Protein AF-A0A1E4IA68-F1 (afdb_monomer_lite)

pLDDT: mean 71.5, std 11.53, range [39.12, 93.56]

Foldseek 3Di:
DVVVQVVAAEEAEEQDPCVQDDALVSLVVVLVSLVVGNYFYHHPPDRQQGSNDPRNSVVVSVVRVVVVVVVVVVVVVVVVVVVVCVVVVFDDDAAAQQADHRRHGDVVRVVLLVVLQVCVVVPDDLVRSQCCVAPPVPDFDPCLVVPDPRGDDSVSSLVSNVPDDVVVCLLLVVLLVVQLPDDDDDDDDPLPVLLVVLVVQLVVLVVQLVVLVVCVVVVVDDPVRSVVSNVVSVVSNVVSVVSVLVSCLVVLSPPQPRNDSVSSVCCVPPPDDPVSVVSSSVSWFDDWFQADDPVPDSDDDSVRIDTDTDD

Secondary structure (DSSP, 8-state):
-HHHHTTS-EEEEES-GGGS-SSHHHHHHHHHHHHHS-EEEEESS-TT--TTSHHHHHHHHHHHHHHHHHHHHHHHHHHHHHHHHHHTT---SSPPTTB-GGG-B-HHHHHHHHHHHHHHHTT--HHHHHHHHHHTS-PPPTTGGGTS-S---HHHHHHHHSSSHHHHHHHHHHHHHHHHTPPPPPPPS--HHHHHHHHHHHHHHHHHHHHHHHHHHTT-S-HHHHHHHHHHHHHHHHHHHHHHHHHHHHHTTTT--TT-HHHHHHIIIII--HHHHHHHHHHHEEEEEEPPPTT--SS--GGGEEEEE--

Radius of gyration: 29.25 Å; chains: 1; bounding box: 59×57×78 Å

Structure (mmCIF, N/CA/C/O backbone):
data_AF-A0A1E4IA68-F1
#
_entry.id   AF-A0A1E4IA68-F1
#
loop_
_atom_site.group_PDB
_atom_site.id
_atom_site.type_symbol
_atom_site.label_atom_id
_atom_site.label_alt_id
_atom_site.label_comp_id
_atom_site.label_asym_id
_atom_site.label_entity_id
_atom_site.label_seq_id
_atom_site.pdbx_PDB_ins_code
_atom_site.Cartn_x
_atom_site.Cartn_y
_atom_site.Cartn_z
_atom_site.occupancy
_atom_site.B_iso_or_equiv
_atom_site.auth_seq_id
_atom_site.auth_comp_id
_atom_site.auth_asym_id
_atom_site.auth_atom_id
_atom_site.pdbx_PDB_model_num
ATOM 1 N N . MET A 1 1 ? 8.422 7.570 -33.289 1.00 63.38 1 MET A N 1
ATOM 2 C CA . MET A 1 1 ? 9.547 6.751 -33.794 1.00 63.38 1 MET A CA 1
ATOM 3 C C . MET A 1 1 ? 9.046 5.583 -34.638 1.00 63.38 1 MET A C 1
ATOM 5 O O . MET A 1 1 ? 9.240 5.633 -35.842 1.00 63.38 1 MET A O 1
ATOM 9 N N . LEU A 1 2 ? 8.314 4.618 -34.063 1.00 63.59 2 LEU A N 1
ATOM 10 C CA . LEU A 1 2 ? 7.796 3.433 -34.777 1.00 63.59 2 LEU A CA 1
ATOM 11 C C . LEU A 1 2 ? 6.967 3.749 -36.040 1.00 63.59 2 LEU A C 1
ATOM 13 O O . LEU A 1 2 ? 7.101 3.063 -37.044 1.00 63.59 2 LEU A O 1
ATOM 17 N N . ALA A 1 3 ? 6.167 4.821 -36.035 1.00 66.19 3 ALA A N 1
ATOM 18 C CA . ALA A 1 3 ? 5.393 5.236 -37.212 1.00 66.19 3 ALA A CA 1
ATOM 19 C C . ALA A 1 3 ? 6.260 5.750 -38.384 1.00 66.19 3 ALA A C 1
ATOM 21 O O . ALA A 1 3 ? 5.916 5.510 -39.531 1.00 66.19 3 ALA A O 1
ATOM 22 N N . ARG A 1 4 ? 7.400 6.407 -38.106 1.00 65.38 4 ARG A N 1
ATOM 23 C CA . ARG A 1 4 ? 8.339 6.894 -39.143 1.00 65.38 4 ARG A CA 1
ATOM 24 C C . ARG A 1 4 ? 9.173 5.768 -39.748 1.00 65.38 4 ARG A C 1
ATOM 26 O O . ARG A 1 4 ? 9.543 5.827 -40.913 1.00 65.38 4 ARG A O 1
ATOM 33 N N . ILE A 1 5 ? 9.448 4.748 -38.943 1.00 68.25 5 ILE A N 1
ATOM 34 C CA . ILE A 1 5 ? 10.210 3.571 -39.348 1.00 68.25 5 ILE A CA 1
ATOM 35 C C . ILE A 1 5 ? 9.486 2.782 -40.454 1.00 68.25 5 ILE A C 1
ATOM 37 O O . ILE A 1 5 ? 10.120 2.292 -41.380 1.00 68.25 5 ILE A O 1
ATOM 41 N N . LYS A 1 6 ? 8.152 2.720 -40.401 1.00 64.44 6 LYS A N 1
ATOM 42 C CA . LYS A 1 6 ? 7.332 2.008 -41.393 1.00 64.44 6 LYS A CA 1
ATOM 43 C C . LYS A 1 6 ? 7.219 2.723 -42.745 1.00 64.44 6 LYS A C 1
ATOM 45 O O . LYS A 1 6 ? 6.706 2.144 -43.692 1.00 64.44 6 LYS A O 1
ATOM 50 N N . THR A 1 7 ? 7.658 3.980 -42.839 1.00 70.62 7 THR A N 1
ATOM 51 C CA . THR A 1 7 ? 7.445 4.835 -44.021 1.00 70.62 7 THR A CA 1
ATOM 52 C C . THR A 1 7 ? 8.701 5.063 -44.868 1.00 70.62 7 THR A C 1
ATOM 54 O O . THR A 1 7 ? 8.610 5.722 -45.898 1.00 70.62 7 THR A O 1
ATOM 57 N N . GLY A 1 8 ? 9.872 4.554 -44.462 1.00 65.75 8 GLY A N 1
ATOM 58 C CA . GLY A 1 8 ? 11.112 4.700 -45.232 1.00 65.75 8 GLY A CA 1
ATOM 59 C C . GLY A 1 8 ? 12.396 4.372 -44.451 1.00 65.75 8 GLY A C 1
ATOM 60 O O . GLY A 1 8 ? 12.337 4.127 -43.240 1.00 65.75 8 GLY A O 1
ATOM 61 N N . PRO A 1 9 ? 13.565 4.383 -45.126 1.00 65.81 9 PRO A N 1
ATOM 62 C CA . PRO A 1 9 ? 14.841 4.039 -44.510 1.00 65.81 9 PRO A CA 1
ATOM 63 C C . PRO A 1 9 ? 15.136 4.939 -43.311 1.00 65.81 9 PRO A C 1
ATOM 65 O O . PRO A 1 9 ? 15.056 6.165 -43.398 1.00 65.81 9 PRO A O 1
ATOM 68 N N . SER A 1 10 ? 15.460 4.321 -42.177 1.00 76.88 10 SER A N 1
ATOM 69 C CA . SER A 1 10 ? 15.558 5.010 -40.889 1.00 76.88 10 SER A CA 1
ATOM 70 C C . SER A 1 10 ? 16.832 4.608 -40.153 1.00 76.88 10 SER A C 1
ATOM 72 O O . SER A 1 10 ? 17.114 3.424 -39.991 1.00 76.88 10 SER A O 1
ATOM 74 N N . ARG A 1 11 ? 17.597 5.587 -39.658 1.00 80.56 11 ARG A N 1
ATOM 75 C CA . ARG A 1 11 ? 18.738 5.344 -38.765 1.00 80.56 11 ARG A CA 1
ATOM 76 C C . ARG A 1 11 ? 18.376 5.753 -37.340 1.00 80.56 11 ARG A C 1
ATOM 78 O O . ARG A 1 11 ? 17.857 6.845 -37.120 1.00 80.56 11 ARG A O 1
ATOM 85 N N . VAL A 1 12 ? 18.643 4.870 -36.386 1.00 80.19 12 VAL A N 1
ATOM 86 C CA . VAL A 1 12 ? 18.328 5.036 -34.966 1.00 80.19 12 VAL A CA 1
ATOM 87 C C . VAL A 1 12 ? 19.634 5.006 -34.191 1.00 80.19 12 VAL A C 1
ATOM 89 O O . VAL A 1 12 ? 20.309 3.984 -34.173 1.00 80.19 12 VAL A O 1
ATOM 92 N N . VAL A 1 13 ? 19.979 6.116 -33.543 1.00 80.06 13 VAL A N 1
ATOM 93 C CA . VAL A 1 13 ? 21.179 6.206 -32.704 1.00 80.06 13 VAL A CA 1
ATOM 94 C C . VAL A 1 13 ? 20.760 6.183 -31.241 1.00 80.06 13 VAL A C 1
ATOM 96 O O . VAL A 1 13 ? 19.924 6.987 -30.826 1.00 80.06 13 VAL A O 1
ATOM 99 N N . VAL A 1 14 ? 21.328 5.267 -30.459 1.00 75.62 14 VAL A N 1
ATOM 100 C CA . VAL A 1 14 ? 21.057 5.144 -29.020 1.00 75.62 14 VAL A CA 1
ATOM 101 C C . VAL A 1 14 ? 22.340 5.061 -28.218 1.00 75.62 14 VAL A C 1
ATOM 103 O O . VAL A 1 14 ? 23.352 4.566 -28.692 1.00 75.62 14 VAL A O 1
ATOM 106 N N . TRP A 1 15 ? 22.305 5.522 -26.970 1.00 69.81 15 TRP A N 1
ATOM 107 C CA . TRP A 1 15 ? 23.461 5.387 -26.086 1.00 69.81 15 TRP A CA 1
ATOM 108 C C . TRP A 1 15 ? 23.781 3.914 -25.790 1.00 69.81 15 TRP A C 1
ATOM 110 O O . TRP A 1 15 ? 24.937 3.516 -25.849 1.00 69.81 15 TRP A O 1
ATOM 120 N N . HIS A 1 16 ? 22.751 3.107 -25.528 1.00 68.81 16 HIS A N 1
ATOM 121 C CA . HIS A 1 16 ? 22.844 1.666 -25.307 1.00 68.81 16 HIS A CA 1
ATOM 122 C C . HIS A 1 16 ? 21.536 0.996 -25.771 1.00 68.81 16 HIS A C 1
ATOM 124 O O . HIS A 1 16 ? 20.474 1.628 -25.753 1.00 68.81 16 HIS A O 1
ATOM 130 N N . VAL A 1 17 ? 21.606 -0.257 -26.233 1.00 67.00 17 VAL A N 1
ATOM 131 C CA . VAL A 1 17 ? 20.481 -0.949 -26.902 1.00 67.00 17 VAL A CA 1
ATOM 132 C C . VAL A 1 17 ? 19.333 -1.269 -25.929 1.00 67.00 17 VAL A C 1
ATOM 134 O O . VAL A 1 17 ? 18.169 -1.260 -26.320 1.00 67.00 17 VAL A O 1
ATOM 137 N N . ASP A 1 18 ? 19.638 -1.427 -24.639 1.00 65.00 18 ASP A N 1
ATOM 138 C CA . ASP A 1 18 ? 18.666 -1.610 -23.543 1.00 65.00 18 ASP A CA 1
ATOM 139 C C . ASP A 1 18 ? 17.704 -0.423 -23.327 1.00 65.00 18 ASP A C 1
ATOM 141 O O . ASP A 1 18 ? 16.755 -0.522 -22.555 1.00 65.00 18 ASP A O 1
ATOM 145 N N . ARG A 1 19 ? 17.921 0.715 -24.000 1.00 71.31 19 ARG A N 1
ATOM 146 C CA . ARG A 1 19 ? 17.002 1.866 -23.984 1.00 71.31 19 ARG A CA 1
ATOM 147 C C . ARG A 1 19 ? 15.867 1.753 -24.995 1.00 71.31 19 ARG A C 1
ATOM 149 O O . ARG A 1 19 ? 14.937 2.554 -24.928 1.00 71.31 19 ARG A O 1
ATOM 156 N N . LEU A 1 20 ? 15.941 0.797 -25.921 1.00 73.69 20 LEU A N 1
ATOM 157 C CA . LEU A 1 20 ? 14.927 0.590 -26.958 1.00 73.69 20 LEU A CA 1
ATOM 158 C C . LEU A 1 20 ? 13.782 -0.325 -26.514 1.00 73.69 20 LEU A C 1
ATOM 160 O O . LEU A 1 20 ? 12.727 -0.310 -27.142 1.00 73.69 20 LEU A O 1
ATOM 164 N N . TYR A 1 21 ? 13.968 -1.081 -25.433 1.00 75.31 21 TYR A N 1
ATOM 165 C CA . TYR A 1 21 ? 12.986 -2.024 -24.908 1.00 75.31 21 TYR A CA 1
ATOM 166 C C . TYR A 1 21 ? 13.035 -2.054 -23.379 1.00 75.31 21 TYR A C 1
ATOM 168 O O . TYR A 1 21 ? 14.073 -1.853 -22.756 1.00 75.31 21 TYR A O 1
ATOM 176 N N . ARG A 1 22 ? 11.898 -2.333 -22.747 1.00 70.88 22 ARG A N 1
ATOM 177 C CA . ARG A 1 22 ? 11.773 -2.524 -21.295 1.00 70.88 22 ARG A CA 1
ATOM 178 C C . ARG A 1 22 ? 11.403 -3.959 -20.932 1.00 70.88 22 ARG A C 1
ATOM 180 O O . ARG A 1 22 ? 11.588 -4.371 -19.787 1.00 70.88 22 ARG A O 1
ATOM 187 N N . ARG A 1 23 ? 10.852 -4.713 -21.885 1.00 76.56 23 ARG A N 1
ATOM 188 C CA . ARG A 1 23 ? 10.415 -6.104 -21.713 1.00 76.56 23 ARG A CA 1
ATOM 189 C C . ARG A 1 23 ? 11.053 -7.004 -22.773 1.00 76.56 23 ARG A C 1
ATOM 191 O O . ARG A 1 23 ? 11.213 -6.549 -23.899 1.00 76.56 23 ARG A O 1
ATOM 198 N N . PRO A 1 24 ? 11.304 -8.293 -22.473 1.00 79.50 24 PRO A N 1
ATOM 199 C CA . PRO A 1 24 ? 11.821 -9.244 -23.461 1.00 79.50 24 PRO A CA 1
ATOM 200 C C . PRO A 1 24 ? 11.010 -9.317 -24.757 1.00 79.50 24 PRO A C 1
ATOM 202 O O . PRO A 1 24 ? 11.581 -9.362 -25.835 1.00 79.50 24 PRO A O 1
ATOM 205 N N . ARG A 1 25 ? 9.679 -9.231 -24.665 1.00 85.69 25 ARG A N 1
ATOM 206 C CA . ARG A 1 25 ? 8.799 -9.210 -25.842 1.00 85.69 25 ARG A CA 1
ATOM 207 C C . ARG A 1 25 ? 9.043 -8.007 -26.760 1.00 85.69 25 ARG A C 1
ATOM 209 O O . ARG A 1 25 ? 9.005 -8.156 -27.969 1.00 85.69 25 ARG A O 1
ATOM 216 N N . GLU A 1 26 ? 9.326 -6.840 -26.185 1.00 84.38 26 GLU A N 1
ATOM 217 C CA . GLU A 1 26 ? 9.585 -5.618 -26.958 1.00 84.38 26 GLU A CA 1
ATOM 218 C C . GLU A 1 26 ? 10.915 -5.703 -27.728 1.00 84.38 26 GLU A C 1
ATOM 220 O O . GLU A 1 26 ? 11.062 -5.037 -28.749 1.00 84.38 26 GLU A O 1
ATOM 225 N N . LEU A 1 27 ? 11.875 -6.521 -27.267 1.00 84.88 27 LEU A N 1
ATOM 226 C CA . LEU A 1 27 ? 13.087 -6.821 -28.035 1.00 84.88 27 LEU A CA 1
ATOM 227 C C . LEU A 1 27 ? 12.755 -7.658 -29.277 1.00 84.88 27 LEU A C 1
ATOM 229 O O . LEU A 1 27 ? 13.267 -7.348 -30.345 1.00 84.88 27 LEU A O 1
ATOM 233 N N . GLU A 1 28 ? 11.910 -8.685 -29.163 1.00 87.56 28 GLU A N 1
ATOM 234 C CA . GLU A 1 28 ? 11.522 -9.494 -30.331 1.00 87.56 28 GLU A CA 1
ATOM 235 C C . GLU A 1 28 ? 10.751 -8.651 -31.353 1.00 87.56 28 GLU A C 1
ATOM 237 O O . GLU A 1 28 ? 11.110 -8.647 -32.526 1.00 87.56 28 GLU A O 1
ATOM 242 N N . ASP A 1 29 ? 9.809 -7.816 -30.896 1.00 87.69 29 ASP A N 1
ATOM 243 C CA . ASP A 1 29 ? 9.093 -6.876 -31.770 1.00 87.69 29 ASP A CA 1
ATOM 244 C C . ASP A 1 29 ? 10.065 -5.919 -32.504 1.00 87.69 29 ASP A C 1
ATOM 246 O O . ASP A 1 29 ? 9.821 -5.510 -33.641 1.00 87.69 29 ASP A O 1
ATOM 250 N N . LEU A 1 30 ? 11.177 -5.539 -31.860 1.00 84.00 30 LEU A N 1
ATOM 251 C CA . LEU A 1 30 ? 12.222 -4.699 -32.451 1.00 84.00 30 LEU A CA 1
ATOM 252 C C . LEU A 1 30 ? 13.089 -5.469 -33.456 1.00 84.00 30 LEU A C 1
ATOM 254 O O . LEU A 1 30 ? 13.472 -4.896 -34.475 1.00 84.00 30 LEU A O 1
ATOM 258 N N . ILE A 1 31 ? 13.401 -6.738 -33.185 1.00 85.88 31 ILE A N 1
ATOM 259 C CA . ILE A 1 31 ? 14.144 -7.607 -34.106 1.00 85.88 31 ILE A CA 1
ATOM 260 C C . ILE A 1 31 ? 13.325 -7.828 -35.381 1.00 85.88 31 ILE A C 1
ATOM 262 O O . ILE A 1 31 ? 13.845 -7.588 -36.470 1.00 85.88 31 ILE A O 1
ATOM 266 N N . ASP A 1 32 ? 12.039 -8.157 -35.251 1.00 87.44 32 ASP A N 1
ATOM 267 C CA . ASP A 1 32 ? 11.121 -8.322 -36.385 1.00 87.44 32 ASP A CA 1
ATOM 268 C C . ASP A 1 32 ? 11.044 -7.046 -37.233 1.00 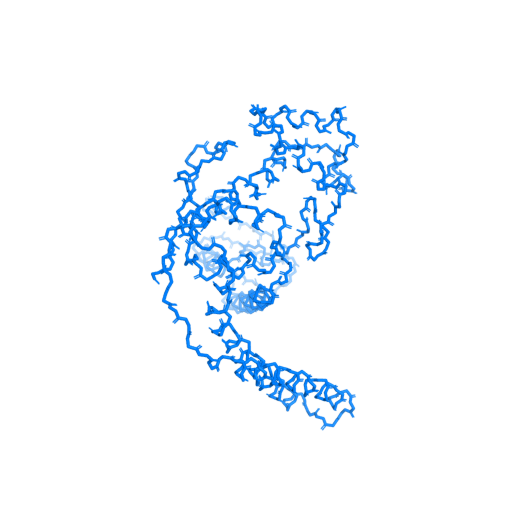87.44 32 ASP A C 1
ATOM 270 O O . ASP A 1 32 ? 10.997 -7.084 -38.465 1.00 87.44 32 ASP A O 1
ATOM 274 N N . LEU A 1 33 ? 11.062 -5.881 -36.581 1.00 84.31 33 LEU A N 1
ATOM 275 C CA . LEU A 1 33 ? 11.048 -4.585 -37.251 1.00 84.31 33 LEU A CA 1
ATOM 276 C C . LEU A 1 33 ? 12.329 -4.350 -38.066 1.00 84.31 33 LEU A C 1
ATOM 278 O O . LEU A 1 33 ? 12.242 -3.870 -39.194 1.00 84.31 33 LEU A O 1
ATOM 282 N N . VAL A 1 34 ? 13.495 -4.694 -37.509 1.00 84.25 34 VAL A N 1
ATOM 283 C CA . VAL A 1 34 ? 14.803 -4.594 -38.183 1.00 84.25 34 VAL A CA 1
ATOM 284 C C . VAL A 1 34 ? 14.922 -5.594 -39.338 1.00 84.25 34 VAL A C 1
ATOM 286 O O . VAL A 1 34 ? 15.560 -5.287 -40.339 1.00 84.25 34 VAL A O 1
ATOM 289 N N . GLU A 1 35 ? 14.299 -6.770 -39.240 1.00 83.12 35 GLU A N 1
ATOM 290 C CA . GLU A 1 35 ? 14.271 -7.761 -40.326 1.00 83.12 35 GLU A CA 1
ATOM 291 C C . GLU A 1 35 ? 13.332 -7.362 -41.471 1.00 83.12 35 GLU A C 1
ATOM 293 O O . GLU A 1 35 ? 13.651 -7.565 -42.641 1.00 83.12 35 GLU A O 1
ATOM 298 N N . SER A 1 36 ? 12.177 -6.780 -41.144 1.00 84.12 36 SER A N 1
ATOM 299 C CA . SER A 1 36 ? 11.127 -6.467 -42.122 1.00 84.12 36 SER A CA 1
ATOM 300 C C . SER A 1 36 ? 11.280 -5.106 -42.806 1.00 84.12 36 SER A C 1
ATOM 302 O O . SER A 1 36 ? 10.610 -4.852 -43.807 1.00 84.12 36 SER A O 1
ATOM 304 N N . HIS A 1 37 ? 12.127 -4.214 -42.284 1.00 81.56 37 HIS A N 1
ATOM 305 C CA . HIS A 1 37 ? 12.274 -2.847 -42.786 1.00 81.56 37 HIS A CA 1
ATOM 306 C C . HIS A 1 37 ? 13.750 -2.417 -42.846 1.00 81.56 37 HIS A C 1
ATOM 308 O O . HIS A 1 37 ? 14.547 -2.833 -42.009 1.00 81.56 37 HIS A O 1
ATOM 314 N N . PRO A 1 38 ? 14.130 -1.516 -43.775 1.00 73.44 38 PRO A N 1
ATOM 315 C CA . PRO A 1 38 ? 15.498 -1.010 -43.908 1.00 73.44 38 PRO A CA 1
ATOM 316 C C . PRO A 1 38 ? 15.842 -0.004 -42.792 1.00 73.44 38 PRO A C 1
ATOM 318 O O . PRO A 1 38 ? 15.922 1.210 -43.007 1.00 73.44 38 PRO A O 1
ATOM 321 N N . ILE A 1 39 ? 16.021 -0.511 -41.574 1.00 81.12 39 ILE A N 1
ATOM 322 C CA . ILE A 1 39 ? 16.367 0.261 -40.379 1.00 81.12 39 ILE A CA 1
ATOM 323 C C . ILE A 1 39 ? 17.785 -0.089 -39.969 1.00 81.12 39 ILE A C 1
ATOM 325 O O . ILE A 1 39 ? 18.155 -1.255 -39.973 1.00 81.12 39 ILE A O 1
ATOM 329 N N . ARG A 1 40 ? 18.556 0.911 -39.541 1.00 78.81 40 ARG A N 1
ATOM 330 C CA . ARG A 1 40 ? 19.869 0.691 -38.934 1.00 78.81 40 ARG A CA 1
ATOM 331 C C . ARG A 1 40 ? 19.908 1.243 -37.520 1.00 78.81 40 ARG A C 1
ATOM 333 O O . ARG A 1 40 ? 19.727 2.445 -37.326 1.00 78.81 40 ARG A O 1
ATOM 340 N N . ILE A 1 41 ? 20.151 0.372 -36.547 1.00 78.69 41 ILE A N 1
ATOM 341 C CA . ILE A 1 41 ? 20.351 0.745 -35.142 1.00 78.69 41 ILE A CA 1
ATOM 342 C C . ILE A 1 41 ? 21.854 0.839 -34.859 1.00 78.69 41 ILE A C 1
ATOM 344 O O . ILE A 1 41 ? 22.576 -0.129 -35.064 1.00 78.69 41 ILE A O 1
ATOM 348 N N . GLU A 1 42 ? 22.321 1.997 -34.394 1.00 75.38 42 GLU A N 1
ATOM 349 C CA . GLU A 1 42 ? 23.721 2.258 -34.040 1.00 75.38 42 GLU A CA 1
ATOM 350 C C . GLU A 1 42 ? 23.797 2.642 -32.550 1.00 75.38 42 GLU A C 1
ATOM 352 O O . GLU A 1 42 ? 23.188 3.623 -32.115 1.00 75.38 42 GLU A O 1
ATOM 357 N N . ALA A 1 43 ? 24.515 1.847 -31.750 1.00 70.31 43 ALA A N 1
ATOM 358 C CA . ALA A 1 43 ? 24.728 2.113 -30.328 1.00 70.31 43 ALA A CA 1
ATOM 359 C C . ALA A 1 43 ? 26.060 2.844 -30.098 1.00 70.31 43 ALA A C 1
ATOM 361 O O . ALA A 1 43 ? 27.091 2.425 -30.617 1.00 70.31 43 ALA A O 1
ATOM 362 N N . VAL A 1 44 ? 26.048 3.922 -29.307 1.00 69.06 44 VAL A N 1
ATOM 363 C CA . VAL A 1 44 ? 27.252 4.715 -28.987 1.00 69.06 44 VAL A CA 1
ATOM 364 C C . VAL A 1 44 ? 28.175 3.957 -28.026 1.00 69.06 44 VAL A C 1
ATOM 366 O O . VAL A 1 44 ? 29.393 4.023 -28.163 1.00 69.06 44 VAL A O 1
ATOM 369 N N . MET A 1 45 ? 27.606 3.205 -27.080 1.00 54.72 45 MET A N 1
ATOM 370 C CA . MET A 1 45 ? 28.329 2.311 -26.174 1.00 54.72 45 MET A CA 1
ATOM 371 C C . MET A 1 45 ? 27.927 0.855 -26.431 1.00 54.72 45 MET A C 1
ATOM 373 O O . MET A 1 45 ? 26.741 0.547 -26.532 1.00 54.72 45 MET A O 1
ATOM 377 N N . GLY A 1 46 ? 28.913 -0.049 -26.482 1.00 52.75 46 GLY A N 1
ATOM 378 C CA . GLY A 1 46 ? 28.677 -1.486 -26.670 1.00 52.75 46 GLY A CA 1
ATOM 379 C C . GLY A 1 46 ? 28.525 -1.900 -28.138 1.00 52.75 46 GLY A C 1
ATOM 380 O O . GLY A 1 46 ? 27.510 -2.470 -28.524 1.00 52.75 46 GLY A O 1
ATOM 381 N N . ALA A 1 47 ? 29.557 -1.668 -28.956 1.00 47.28 47 ALA A N 1
ATOM 382 C CA . ALA A 1 47 ? 29.592 -2.021 -30.384 1.00 47.28 47 ALA A CA 1
ATOM 383 C C . ALA A 1 47 ? 29.410 -3.530 -30.700 1.00 47.28 47 ALA A C 1
ATOM 385 O O . ALA A 1 47 ? 29.291 -3.896 -31.863 1.00 47.28 47 ALA A O 1
ATOM 386 N N . ALA A 1 48 ? 29.358 -4.404 -29.687 1.00 49.44 48 ALA A N 1
ATOM 387 C CA . ALA A 1 48 ? 29.106 -5.842 -29.826 1.00 49.44 48 ALA A CA 1
ATOM 388 C C . ALA A 1 48 ? 27.615 -6.212 -30.022 1.00 49.44 48 ALA A C 1
ATOM 390 O O . ALA A 1 48 ? 27.297 -7.387 -30.183 1.00 49.44 48 ALA A O 1
ATOM 391 N N . PHE A 1 49 ? 26.697 -5.238 -30.002 1.00 60.03 49 PHE A N 1
ATOM 392 C CA . PHE A 1 49 ? 25.244 -5.467 -30.037 1.00 60.03 49 PHE A CA 1
ATOM 393 C C . PHE A 1 49 ? 24.583 -4.920 -31.306 1.00 60.03 49 PHE A C 1
ATOM 395 O O . PHE A 1 49 ? 23.547 -4.255 -31.242 1.00 60.03 49 PHE A O 1
ATOM 402 N N . ASP A 1 50 ? 25.180 -5.177 -32.470 1.00 69.94 50 ASP A N 1
ATOM 403 C CA . ASP A 1 50 ? 24.559 -4.816 -33.742 1.00 69.94 50 ASP A CA 1
ATOM 404 C C . ASP A 1 50 ? 23.331 -5.706 -34.014 1.00 69.94 50 ASP A C 1
ATOM 406 O O . ASP A 1 50 ? 23.451 -6.837 -34.486 1.00 69.94 50 ASP A O 1
ATOM 410 N N . LEU A 1 51 ? 22.130 -5.185 -33.741 1.00 76.12 51 LEU A N 1
ATOM 411 C CA . LEU A 1 51 ? 20.857 -5.873 -33.996 1.00 76.12 51 LEU A CA 1
ATOM 412 C C . LEU A 1 51 ? 20.590 -6.139 -35.490 1.00 76.12 51 LEU A C 1
ATOM 414 O O . LEU A 1 51 ? 19.665 -6.883 -35.821 1.00 76.12 51 LEU A O 1
ATOM 418 N N . ASN A 1 52 ? 21.385 -5.566 -36.398 1.00 78.38 52 ASN A N 1
ATOM 419 C CA . ASN A 1 52 ? 21.326 -5.885 -37.824 1.00 78.38 52 ASN A CA 1
ATOM 420 C C . ASN A 1 52 ? 22.030 -7.219 -38.153 1.00 78.38 52 ASN A C 1
ATOM 422 O O . ASN A 1 52 ? 21.855 -7.735 -39.253 1.00 78.38 52 ASN A O 1
ATOM 426 N N . THR A 1 53 ? 22.784 -7.795 -37.209 1.00 79.75 53 THR A N 1
ATOM 427 C CA . THR A 1 53 ? 23.504 -9.074 -37.354 1.00 79.75 53 THR A CA 1
ATOM 428 C C . THR A 1 53 ? 22.841 -10.194 -36.553 1.00 79.75 53 THR A C 1
ATOM 430 O O . THR A 1 53 ? 22.199 -9.949 -35.529 1.00 79.75 53 THR A O 1
ATOM 433 N N . HIS A 1 54 ? 23.013 -11.444 -36.987 1.00 77.00 54 HIS A N 1
ATOM 434 C CA . HIS A 1 54 ? 22.461 -12.603 -36.279 1.00 77.00 54 HIS A CA 1
ATOM 435 C C . HIS A 1 54 ? 23.118 -12.778 -34.897 1.00 77.00 54 HIS A C 1
ATOM 437 O O . HIS A 1 54 ? 22.436 -13.062 -33.910 1.00 77.00 54 HIS A O 1
ATOM 443 N N . GLU A 1 55 ? 24.426 -12.536 -34.804 1.00 73.06 55 GLU A N 1
ATOM 444 C CA . GLU A 1 55 ? 25.222 -12.612 -33.580 1.00 73.06 55 GLU A CA 1
ATOM 445 C C . GLU A 1 55 ? 24.801 -11.537 -32.570 1.00 73.06 55 GLU A C 1
ATOM 447 O O . GLU A 1 55 ? 24.572 -11.840 -31.396 1.00 73.06 55 GLU A O 1
ATOM 452 N N . GLY A 1 56 ? 24.617 -10.292 -33.021 1.00 74.06 56 GLY A N 1
ATOM 453 C CA . GLY A 1 56 ? 24.165 -9.198 -32.161 1.00 74.06 56 GLY A CA 1
ATOM 454 C C . GLY A 1 56 ? 22.742 -9.406 -31.633 1.00 74.06 56 GLY A C 1
ATOM 455 O O . GLY A 1 56 ? 22.476 -9.112 -30.465 1.00 74.06 56 GLY A O 1
ATOM 456 N N . ARG A 1 57 ? 21.843 -10.000 -32.435 1.00 81.50 57 ARG A N 1
ATOM 457 C CA . ARG A 1 57 ? 20.499 -10.415 -31.985 1.00 81.50 57 ARG A CA 1
ATOM 458 C C . ARG A 1 57 ? 20.567 -11.497 -30.907 1.00 81.50 57 ARG A C 1
ATOM 460 O O . ARG A 1 57 ? 19.873 -11.390 -29.896 1.00 81.50 57 ARG A O 1
ATOM 467 N N . LEU A 1 58 ? 21.408 -12.521 -31.086 1.00 77.81 58 LEU A N 1
ATOM 468 C CA . LEU A 1 58 ? 21.593 -13.588 -30.095 1.00 77.81 58 LEU A CA 1
ATOM 469 C C . LEU A 1 58 ? 22.096 -13.031 -28.757 1.00 77.81 58 LEU A C 1
ATOM 471 O O . LEU A 1 58 ? 21.521 -13.330 -27.709 1.00 77.81 58 LEU A O 1
ATOM 475 N N . MET A 1 59 ? 23.129 -12.189 -28.794 1.00 70.25 59 MET A N 1
ATOM 476 C CA . MET A 1 59 ? 23.688 -11.564 -27.593 1.00 70.25 59 MET A CA 1
ATOM 477 C C . MET A 1 59 ? 22.667 -10.658 -26.890 1.00 70.25 59 MET A C 1
ATOM 479 O O . MET A 1 59 ? 22.537 -10.707 -25.666 1.00 70.25 59 MET A O 1
ATOM 483 N N . ALA A 1 60 ? 21.882 -9.881 -27.647 1.00 74.69 60 ALA A N 1
ATOM 484 C CA . ALA A 1 60 ? 20.815 -9.053 -27.088 1.00 74.69 60 ALA A CA 1
ATOM 485 C C . ALA A 1 60 ? 19.753 -9.893 -26.358 1.00 74.69 60 ALA A C 1
ATOM 487 O O . ALA A 1 60 ? 19.391 -9.572 -25.226 1.00 74.69 60 ALA A O 1
ATOM 488 N N . ARG A 1 61 ? 19.305 -11.008 -26.952 1.00 78.31 61 ARG A N 1
ATOM 489 C CA . ARG A 1 61 ? 18.351 -11.932 -26.313 1.00 78.31 61 ARG A CA 1
ATOM 490 C C . ARG A 1 61 ? 18.889 -12.495 -25.000 1.00 78.31 61 ARG A C 1
ATOM 492 O O . ARG A 1 61 ? 18.171 -12.500 -24.001 1.00 78.31 61 ARG A O 1
ATOM 499 N N . GLN A 1 62 ? 20.151 -12.926 -24.981 1.00 73.62 62 GLN A N 1
ATOM 500 C CA . GLN A 1 62 ? 20.792 -13.469 -23.780 1.00 73.62 62 GLN A CA 1
ATOM 501 C C . GLN A 1 62 ? 20.879 -12.434 -22.651 1.00 73.62 62 GLN A C 1
ATOM 503 O O . GLN A 1 62 ? 20.511 -12.733 -21.514 1.00 73.62 62 GLN A O 1
ATOM 508 N N . LEU A 1 63 ? 21.295 -11.203 -22.957 1.00 68.94 63 LEU A N 1
ATOM 509 C CA . LEU A 1 63 ? 21.366 -10.132 -21.961 1.00 68.94 63 LEU A CA 1
ATOM 510 C C . LEU A 1 63 ? 19.994 -9.754 -21.407 1.00 68.94 63 LEU A C 1
ATOM 512 O O . LEU A 1 63 ? 19.845 -9.575 -20.199 1.00 68.94 63 LEU A O 1
ATOM 516 N N . VAL A 1 64 ? 18.979 -9.664 -22.266 1.00 73.69 64 VAL A N 1
ATOM 517 C CA . VAL A 1 64 ? 17.615 -9.336 -21.841 1.00 73.69 64 VAL A CA 1
ATOM 518 C C . VAL A 1 64 ? 17.009 -10.439 -20.986 1.00 73.69 64 VAL A C 1
ATOM 520 O O . VAL A 1 64 ? 16.367 -10.145 -19.974 1.00 73.69 64 VAL A O 1
ATOM 523 N N . ALA A 1 65 ? 17.256 -11.701 -21.336 1.00 74.38 65 ALA A N 1
ATOM 524 C CA . ALA A 1 65 ? 16.865 -12.835 -20.512 1.00 74.38 65 ALA A CA 1
ATOM 525 C C . ALA A 1 65 ? 17.540 -12.784 -19.130 1.00 74.38 65 ALA A C 1
ATOM 527 O O . ALA A 1 65 ? 16.864 -12.953 -18.114 1.00 74.38 65 ALA A O 1
ATOM 528 N N . MET A 1 66 ? 18.840 -12.476 -19.074 1.00 66.19 66 MET A N 1
ATOM 529 C CA . MET A 1 66 ? 19.584 -12.364 -17.816 1.00 66.19 66 MET A CA 1
ATOM 530 C C . MET A 1 66 ? 19.094 -11.188 -16.955 1.00 66.19 66 MET A C 1
ATOM 532 O O . MET A 1 66 ? 18.818 -11.365 -15.770 1.00 66.19 66 MET A O 1
ATOM 536 N N . ALA A 1 67 ? 18.859 -10.017 -17.550 1.00 64.81 67 ALA A N 1
ATOM 537 C CA . ALA A 1 67 ? 18.308 -8.856 -16.849 1.00 64.81 67 ALA A CA 1
ATOM 538 C C . ALA A 1 67 ? 16.882 -9.108 -16.315 1.00 64.81 67 ALA A C 1
ATOM 540 O O . ALA A 1 67 ? 16.537 -8.690 -15.201 1.00 64.81 67 ALA A O 1
ATOM 541 N N . ALA A 1 68 ? 16.045 -9.819 -17.081 1.00 70.81 68 ALA A N 1
ATOM 542 C CA . ALA A 1 68 ? 14.711 -10.231 -16.647 1.00 70.81 68 ALA A CA 1
ATOM 543 C C . ALA A 1 68 ? 14.781 -11.238 -15.486 1.00 70.81 68 ALA A C 1
ATOM 545 O O . ALA A 1 68 ? 14.048 -11.095 -14.503 1.00 70.81 68 ALA A O 1
ATOM 546 N N . TYR A 1 69 ? 15.697 -12.207 -15.562 1.00 71.31 69 TYR A N 1
ATOM 547 C CA . TYR A 1 69 ? 15.960 -13.182 -14.504 1.00 71.31 69 TYR A CA 1
ATOM 548 C C . TYR A 1 69 ? 16.396 -12.510 -13.192 1.00 71.31 69 TYR A C 1
ATOM 550 O O . TYR A 1 69 ? 15.831 -12.793 -12.129 1.00 71.31 69 TYR A O 1
ATOM 558 N N . GLU A 1 70 ? 17.350 -11.578 -13.252 1.00 68.00 70 GLU A N 1
ATOM 559 C CA . GLU A 1 70 ? 17.828 -10.817 -12.092 1.00 68.00 70 GLU A CA 1
ATOM 560 C C . GLU A 1 70 ? 16.728 -9.942 -11.481 1.00 68.00 70 GLU A C 1
ATOM 562 O O . GLU A 1 70 ? 16.547 -9.911 -10.257 1.00 68.00 70 GLU A O 1
ATOM 567 N N . SER A 1 71 ? 15.943 -9.272 -12.329 1.00 68.06 71 SER A N 1
ATOM 568 C CA . SER A 1 71 ? 14.804 -8.457 -11.902 1.00 68.06 71 SER A CA 1
ATOM 569 C C . SER A 1 71 ? 13.738 -9.300 -11.199 1.00 68.06 71 SER A C 1
ATOM 571 O O . SER A 1 71 ? 13.231 -8.889 -10.153 1.00 68.06 71 SER A O 1
ATOM 573 N N . GLY A 1 72 ? 13.441 -10.497 -11.719 1.00 76.25 72 GLY A N 1
ATOM 574 C CA . GLY A 1 72 ? 12.534 -11.463 -11.095 1.00 76.25 72 GLY A CA 1
ATOM 575 C C . GLY A 1 72 ? 13.022 -11.899 -9.713 1.00 76.25 72 GLY A C 1
ATOM 576 O O . GLY A 1 72 ? 12.298 -11.763 -8.727 1.00 76.25 72 GLY A O 1
ATOM 577 N N . HIS A 1 73 ? 14.290 -12.304 -9.601 1.00 76.31 73 HIS A N 1
ATOM 578 C CA . HIS A 1 73 ? 14.890 -12.692 -8.320 1.00 76.31 73 HIS A CA 1
ATOM 579 C C . HIS A 1 73 ? 14.885 -11.554 -7.297 1.00 76.31 73 HIS A C 1
ATOM 581 O O . HIS A 1 73 ? 14.616 -11.776 -6.112 1.00 76.31 73 HIS A O 1
ATOM 587 N N . LYS A 1 74 ? 15.159 -10.323 -7.735 1.00 68.50 74 LYS A N 1
ATOM 588 C CA . LYS A 1 74 ? 15.082 -9.134 -6.882 1.00 68.50 74 LYS A CA 1
ATOM 589 C C . LYS A 1 74 ? 13.648 -8.874 -6.423 1.00 68.50 74 LYS A C 1
ATOM 591 O O . LYS A 1 74 ? 13.437 -8.644 -5.232 1.00 68.50 74 LYS A O 1
ATOM 596 N N . ALA A 1 75 ? 12.672 -8.955 -7.327 1.00 69.62 75 ALA A N 1
ATOM 597 C CA . ALA A 1 75 ? 11.257 -8.805 -6.996 1.00 69.62 75 ALA A CA 1
ATOM 598 C C . ALA A 1 75 ? 10.804 -9.866 -5.986 1.00 69.62 75 ALA A C 1
ATOM 600 O O . ALA A 1 75 ? 10.128 -9.538 -5.015 1.00 69.62 75 ALA A O 1
ATOM 601 N N . ASP A 1 76 ? 11.230 -11.117 -6.145 1.00 84.69 76 ASP A N 1
ATOM 602 C CA . ASP A 1 76 ? 10.932 -12.193 -5.200 1.00 84.69 76 ASP A CA 1
ATOM 603 C C . ASP A 1 76 ? 11.574 -11.962 -3.836 1.00 84.69 76 ASP A C 1
ATOM 605 O O . ASP A 1 76 ? 10.929 -12.166 -2.810 1.00 84.69 76 ASP A O 1
ATOM 609 N N . ARG A 1 77 ? 12.826 -11.491 -3.790 1.00 84.25 77 ARG A N 1
ATOM 610 C CA . ARG A 1 77 ? 13.484 -11.115 -2.527 1.00 84.25 77 ARG A CA 1
ATOM 611 C C . ARG A 1 77 ? 12.739 -9.987 -1.822 1.00 84.25 77 ARG A C 1
ATOM 613 O O . ARG A 1 77 ? 12.495 -10.098 -0.625 1.00 84.25 77 ARG A O 1
ATOM 620 N N . ILE A 1 78 ? 12.332 -8.947 -2.550 1.00 77.50 78 ILE A N 1
ATOM 621 C CA . ILE A 1 78 ? 11.546 -7.836 -1.997 1.00 77.50 78 ILE A CA 1
ATOM 622 C C . ILE A 1 78 ? 10.190 -8.341 -1.497 1.00 77.50 78 ILE A C 1
ATOM 624 O O . ILE A 1 78 ? 9.803 -8.030 -0.374 1.00 77.50 78 ILE A O 1
ATOM 628 N N . ARG A 1 79 ? 9.487 -9.168 -2.282 1.00 78.50 79 ARG A N 1
ATOM 629 C CA . ARG A 1 79 ? 8.199 -9.759 -1.889 1.00 78.50 79 ARG A CA 1
ATOM 630 C C . ARG A 1 79 ? 8.326 -10.616 -0.633 1.00 78.50 79 ARG A C 1
ATOM 632 O O . ARG A 1 79 ? 7.520 -10.450 0.277 1.00 78.50 79 ARG A O 1
ATOM 639 N N . ARG A 1 80 ? 9.348 -11.475 -0.545 1.00 83.69 80 ARG A N 1
ATOM 640 C CA . ARG A 1 80 ? 9.624 -12.279 0.658 1.00 83.69 80 ARG A CA 1
ATOM 641 C C . ARG A 1 80 ? 9.950 -11.401 1.863 1.00 83.69 80 ARG A C 1
ATOM 643 O O . ARG A 1 80 ? 9.372 -11.609 2.920 1.00 83.69 80 ARG A O 1
ATOM 650 N N . ALA A 1 81 ? 10.818 -10.402 1.711 1.00 81.62 81 ALA A N 1
ATOM 651 C CA . ALA A 1 81 ? 11.171 -9.491 2.800 1.00 81.62 81 ALA A CA 1
ATOM 652 C C . ALA A 1 81 ? 9.959 -8.681 3.292 1.00 81.62 81 ALA A C 1
ATOM 654 O O . ALA A 1 81 ? 9.774 -8.513 4.497 1.00 81.62 81 ALA A O 1
ATOM 655 N N . ASN A 1 82 ? 9.110 -8.217 2.372 1.00 75.25 82 ASN A N 1
ATOM 656 C CA . ASN A 1 82 ? 7.882 -7.504 2.713 1.00 75.25 82 ASN A CA 1
ATOM 657 C C . ASN A 1 82 ? 6.879 -8.424 3.419 1.00 75.25 82 ASN A C 1
ATOM 659 O O . ASN A 1 82 ? 6.300 -8.032 4.427 1.00 75.25 82 ASN A O 1
ATOM 663 N N . ARG A 1 83 ? 6.717 -9.662 2.941 1.00 78.38 83 ARG A N 1
ATOM 664 C CA . ARG A 1 83 ? 5.869 -10.663 3.598 1.00 78.38 83 ARG A CA 1
ATOM 665 C C . ARG A 1 83 ? 6.351 -10.960 5.016 1.00 78.38 83 ARG A C 1
ATOM 667 O O . ARG A 1 83 ? 5.567 -10.852 5.944 1.00 78.38 83 ARG A O 1
ATOM 674 N N . GLN A 1 84 ? 7.648 -11.198 5.192 1.00 81.38 84 GLN A N 1
ATOM 675 C CA . GLN A 1 84 ? 8.237 -11.483 6.499 1.00 81.38 84 GLN A CA 1
ATOM 676 C C . GLN A 1 84 ? 8.051 -10.327 7.493 1.00 81.38 84 GLN A C 1
ATOM 678 O O . GLN A 1 84 ? 7.712 -10.539 8.651 1.00 81.38 84 GLN A O 1
ATOM 683 N N . LYS A 1 85 ? 8.256 -9.084 7.047 1.00 74.12 85 LYS A N 1
ATOM 684 C CA . LYS A 1 85 ? 7.960 -7.896 7.859 1.00 74.12 85 LYS A CA 1
ATOM 685 C C . LYS A 1 85 ? 6.469 -7.813 8.215 1.00 74.12 85 LYS A C 1
ATOM 687 O O . LYS A 1 85 ? 6.139 -7.438 9.329 1.00 74.12 85 LYS A O 1
ATOM 692 N N . ALA A 1 86 ? 5.570 -8.166 7.291 1.00 68.75 86 ALA A N 1
ATOM 693 C CA . ALA A 1 86 ? 4.125 -8.121 7.533 1.00 68.75 86 ALA A CA 1
ATOM 694 C C . ALA A 1 86 ? 3.689 -9.186 8.548 1.00 68.75 86 ALA A C 1
ATOM 696 O O . ALA A 1 86 ? 2.910 -8.883 9.444 1.00 68.75 86 ALA A O 1
ATOM 697 N N . GLU A 1 87 ? 4.244 -10.396 8.452 1.00 73.38 87 GLU A N 1
ATOM 698 C CA . GLU A 1 87 ? 4.021 -11.497 9.398 1.00 73.38 87 GLU A CA 1
ATOM 699 C C . GLU A 1 87 ? 4.498 -11.148 10.814 1.00 73.38 87 GLU A C 1
ATOM 701 O O . GLU A 1 87 ? 3.828 -11.486 11.784 1.00 73.38 87 GLU A O 1
ATOM 706 N N . ARG A 1 88 ? 5.602 -10.401 10.946 1.00 72.31 88 ARG A N 1
ATOM 707 C CA . ARG A 1 88 ? 6.071 -9.868 12.239 1.00 72.31 88 ARG A CA 1
ATOM 708 C C . ARG A 1 88 ? 5.266 -8.672 12.754 1.00 72.31 88 ARG A C 1
ATOM 710 O O . ARG A 1 88 ? 5.512 -8.206 13.861 1.00 72.31 88 ARG A O 1
ATOM 717 N N . GLY A 1 89 ? 4.330 -8.154 11.959 1.00 70.06 89 GLY A N 1
ATOM 718 C CA . GLY A 1 89 ? 3.584 -6.941 12.284 1.00 70.06 89 GLY A CA 1
ATOM 719 C C . GLY A 1 89 ? 4.422 -5.661 12.225 1.00 70.06 89 GLY A C 1
ATOM 720 O O . GLY A 1 89 ? 3.984 -4.640 12.752 1.00 70.06 89 GLY A O 1
ATOM 721 N N . ASP A 1 90 ? 5.594 -5.699 11.583 1.00 75.38 90 ASP A N 1
ATOM 722 C CA . ASP A 1 90 ? 6.458 -4.533 11.426 1.00 75.38 90 ASP A CA 1
ATOM 723 C C . ASP A 1 90 ? 5.772 -3.475 10.549 1.00 75.38 90 ASP A C 1
ATOM 725 O O . ASP A 1 90 ? 5.073 -3.785 9.578 1.00 75.38 90 ASP A O 1
ATOM 729 N N . TRP A 1 91 ? 6.033 -2.202 10.848 1.00 73.38 91 TRP A N 1
ATOM 730 C CA . TRP A 1 91 ? 5.560 -1.096 10.023 1.00 73.38 91 TRP A CA 1
ATOM 731 C C . TRP A 1 91 ? 6.118 -1.171 8.597 1.00 73.38 91 TRP A C 1
ATOM 733 O O . TRP A 1 91 ? 7.317 -1.370 8.371 1.00 73.38 91 TRP A O 1
ATOM 743 N N . HIS A 1 92 ? 5.243 -0.928 7.622 1.00 75.25 92 HIS A N 1
ATOM 744 C CA . HIS A 1 92 ? 5.574 -0.958 6.202 1.00 75.25 92 HIS A CA 1
ATOM 745 C C . HIS A 1 92 ? 5.483 0.410 5.547 1.00 75.25 92 HIS A C 1
ATOM 747 O O . HIS A 1 92 ? 4.486 1.117 5.660 1.00 75.25 92 HIS A O 1
ATOM 753 N N . GLY A 1 93 ? 6.509 0.735 4.762 1.00 74.81 93 GLY A N 1
ATOM 754 C CA . GLY A 1 93 ? 6.562 1.969 3.987 1.00 74.81 93 GLY A CA 1
ATOM 755 C C . GLY A 1 93 ? 6.908 3.204 4.819 1.00 74.81 93 GLY A C 1
ATOM 756 O O . GLY A 1 93 ? 7.346 3.120 5.965 1.00 74.81 93 GLY A O 1
ATOM 757 N N . ALA A 1 94 ? 6.762 4.372 4.195 1.00 73.25 94 ALA A N 1
ATOM 758 C CA . ALA A 1 94 ? 7.043 5.642 4.849 1.00 73.25 94 ALA A CA 1
ATOM 759 C C . ALA A 1 94 ? 5.996 5.942 5.940 1.00 73.25 94 ALA A C 1
ATOM 761 O O . ALA A 1 94 ? 4.811 5.663 5.717 1.00 73.25 94 ALA A O 1
ATOM 762 N N . PRO A 1 95 ? 6.402 6.535 7.078 1.00 71.81 95 PRO A N 1
ATOM 763 C CA . PRO A 1 95 ? 5.470 7.006 8.093 1.00 71.81 95 PRO A CA 1
ATOM 764 C C . PRO A 1 95 ? 4.426 7.954 7.494 1.00 71.81 95 PRO A C 1
ATOM 766 O O . PRO A 1 95 ? 4.717 8.733 6.580 1.00 71.81 95 PRO A O 1
ATOM 769 N N . LYS A 1 96 ? 3.190 7.843 7.974 1.00 77.81 96 LYS A N 1
ATOM 770 C CA . LYS A 1 96 ? 2.095 8.748 7.609 1.00 77.81 96 LYS A CA 1
ATOM 771 C C . LYS A 1 96 ? 2.027 9.872 8.633 1.00 77.81 96 LYS A C 1
ATOM 773 O O . LYS A 1 96 ? 2.479 9.697 9.754 1.00 77.81 96 LYS A O 1
ATOM 778 N N . PHE A 1 97 ? 1.448 11.007 8.260 1.00 80.94 97 PHE A N 1
ATOM 779 C CA . PHE A 1 97 ? 1.211 12.089 9.215 1.00 80.94 97 PHE A CA 1
ATOM 780 C C . PHE A 1 97 ? 0.409 11.575 10.420 1.00 80.94 97 PHE A C 1
ATOM 782 O O . PHE A 1 97 ? -0.556 10.837 10.228 1.00 80.94 97 PHE A O 1
ATOM 789 N N . GLY A 1 98 ? 0.839 11.913 11.634 1.00 79.75 98 GLY A N 1
ATOM 790 C CA . GLY A 1 98 ? 0.350 11.313 12.881 1.00 79.75 98 GLY A CA 1
ATOM 791 C C . GLY A 1 98 ? 1.210 10.157 13.406 1.00 79.75 98 GLY A C 1
ATOM 792 O O . GLY A 1 98 ? 1.104 9.812 14.581 1.00 79.75 98 GLY A O 1
ATOM 793 N N . TYR A 1 99 ? 2.096 9.594 12.580 1.00 79.31 99 TYR A N 1
ATOM 794 C CA . TYR A 1 99 ? 2.936 8.446 12.919 1.00 79.31 99 TYR A CA 1
ATOM 795 C C . TYR A 1 99 ? 4.408 8.693 12.566 1.00 79.31 99 TYR A C 1
ATOM 797 O O . TYR A 1 99 ? 4.752 9.214 11.506 1.00 79.31 99 TYR A O 1
ATOM 805 N N . GLY A 1 100 ? 5.294 8.269 13.456 1.00 77.62 100 GLY A N 1
ATOM 806 C CA . GLY A 1 100 ? 6.736 8.223 13.285 1.00 77.62 100 GLY A CA 1
ATOM 807 C C . GLY A 1 100 ? 7.222 6.898 12.700 1.00 77.62 100 GLY A C 1
ATOM 808 O O . GLY A 1 100 ? 6.449 6.011 12.319 1.00 77.62 100 GLY A O 1
ATOM 809 N N . LEU A 1 101 ? 8.546 6.758 12.624 1.00 75.69 101 LEU A N 1
ATOM 810 C CA . LEU A 1 101 ? 9.200 5.513 12.218 1.00 75.69 101 LEU A CA 1
ATOM 811 C C . LEU A 1 101 ? 8.706 4.342 13.075 1.00 75.69 101 LEU A C 1
ATOM 813 O O . LEU A 1 101 ? 8.598 4.454 14.292 1.00 75.69 101 LEU A O 1
ATOM 817 N N . GLY A 1 102 ? 8.387 3.221 12.429 1.00 71.12 102 GLY A N 1
ATOM 818 C CA . GLY A 1 102 ? 7.881 2.039 13.131 1.00 71.12 102 GLY A CA 1
ATOM 819 C C . GLY A 1 102 ? 6.408 2.118 13.546 1.00 71.12 102 GLY A C 1
ATOM 820 O O . GLY A 1 102 ? 5.931 1.187 14.183 1.00 71.12 102 GLY A O 1
ATOM 821 N N . GLY A 1 103 ? 5.679 3.179 13.179 1.00 71.81 103 GLY A N 1
ATOM 822 C CA . GLY A 1 103 ? 4.263 3.331 13.533 1.00 71.81 103 GLY A CA 1
ATOM 823 C C . GLY A 1 103 ? 4.018 3.907 14.925 1.00 71.81 103 GLY A C 1
ATOM 824 O O . GLY A 1 103 ? 2.911 3.798 15.443 1.00 71.81 103 GLY A O 1
ATOM 825 N N . VAL A 1 104 ? 5.033 4.518 15.537 1.00 77.94 104 VAL A N 1
ATOM 826 C CA . VAL A 1 104 ? 4.894 5.210 16.824 1.00 77.94 104 VAL A CA 1
ATOM 827 C C . VAL A 1 104 ? 4.016 6.445 16.637 1.00 77.94 104 VAL A C 1
ATOM 829 O O . VAL A 1 104 ? 4.280 7.244 15.747 1.00 77.94 104 VAL A O 1
ATOM 832 N N . VAL A 1 105 ? 2.979 6.628 17.449 1.00 78.19 105 VAL A N 1
ATOM 833 C CA . VAL A 1 105 ? 2.105 7.808 17.347 1.00 78.19 105 VAL A CA 1
ATOM 834 C C . VAL A 1 105 ? 2.881 9.069 17.736 1.00 78.19 105 VAL A C 1
ATOM 836 O O . VAL A 1 105 ? 3.553 9.083 18.764 1.00 78.19 105 VAL A O 1
ATOM 839 N N . ILE A 1 106 ? 2.769 10.130 16.933 1.00 83.75 106 ILE A N 1
ATOM 840 C CA . ILE A 1 106 ? 3.303 11.463 17.248 1.00 83.75 106 ILE A CA 1
ATOM 841 C C . ILE A 1 106 ? 2.163 12.277 17.877 1.00 83.75 106 ILE A C 1
ATOM 843 O O . ILE A 1 106 ? 1.247 12.667 17.146 1.00 83.75 106 ILE A O 1
ATOM 847 N N . PRO A 1 107 ? 2.179 12.547 19.199 1.00 82.25 107 PRO A N 1
ATOM 848 C CA . PRO A 1 107 ? 1.027 13.117 19.904 1.00 82.25 107 PRO A CA 1
ATOM 849 C C . PRO A 1 107 ? 0.534 14.446 19.323 1.00 82.25 107 PRO A C 1
ATOM 851 O O . PRO A 1 107 ? -0.665 14.623 19.122 1.00 82.25 107 PRO A O 1
ATOM 854 N N . GLU A 1 108 ? 1.456 15.346 18.985 1.00 84.50 108 GLU A N 1
ATOM 855 C CA . GLU A 1 108 ? 1.154 16.670 18.425 1.00 84.50 108 GLU A CA 1
ATOM 856 C C . GLU A 1 108 ? 0.406 16.570 17.089 1.00 84.50 108 GLU A C 1
ATOM 858 O O . GLU A 1 108 ? -0.611 17.227 16.879 1.00 84.50 108 GLU A O 1
ATOM 863 N N . GLN A 1 109 ? 0.853 15.681 16.199 1.00 85.50 109 GLN A N 1
ATOM 864 C CA . GLN A 1 109 ? 0.194 15.453 14.912 1.00 85.50 109 GLN A CA 1
ATOM 865 C C . GLN A 1 109 ? -1.129 14.695 15.078 1.00 85.50 109 GLN A C 1
ATOM 867 O O . GLN A 1 109 ? -2.077 14.948 14.339 1.00 85.50 109 GLN A O 1
ATOM 872 N N . ALA A 1 110 ? -1.224 13.791 16.057 1.00 81.56 110 ALA A N 1
ATOM 873 C CA . ALA A 1 110 ? -2.447 13.045 16.342 1.00 81.56 110 ALA A CA 1
ATOM 874 C C . ALA A 1 110 ? -3.599 13.955 16.802 1.00 81.56 110 ALA A C 1
ATOM 876 O O . ALA A 1 110 ? -4.748 13.708 16.442 1.00 81.56 110 ALA A O 1
ATOM 877 N N . VAL A 1 111 ? -3.310 15.032 17.545 1.00 85.62 111 VAL A N 1
ATOM 878 C CA . VAL A 1 111 ? -4.307 16.063 17.892 1.00 85.62 111 VAL A CA 1
ATOM 879 C C . VAL A 1 111 ? -4.891 16.699 16.630 1.00 85.62 111 VAL A C 1
ATOM 881 O O . VAL A 1 111 ? -6.107 16.787 16.498 1.00 85.62 111 VAL A O 1
ATOM 884 N N . VAL A 1 112 ? -4.040 17.052 15.666 1.00 88.25 112 VAL A N 1
ATOM 885 C CA . VAL A 1 112 ? -4.472 17.639 14.388 1.00 88.25 112 VAL A CA 1
ATOM 886 C C . VAL A 1 112 ? -5.315 16.650 13.586 1.00 88.25 112 VAL A C 1
ATOM 888 O O . VAL A 1 112 ? -6.311 17.035 12.984 1.00 88.25 112 VAL A O 1
ATOM 891 N N . VAL A 1 113 ? -4.950 15.364 13.592 1.00 85.94 113 VAL A N 1
ATOM 892 C CA . VAL A 1 113 ? -5.741 14.313 12.932 1.00 85.94 113 VAL A CA 1
ATOM 893 C C . VAL A 1 113 ? -7.131 14.172 13.548 1.00 85.94 113 VAL A C 1
ATOM 895 O O . VAL A 1 113 ? -8.098 14.072 12.793 1.00 85.94 113 VAL A O 1
ATOM 898 N N . ARG A 1 114 ? -7.247 14.220 14.880 1.00 82.50 114 ARG A N 1
ATOM 899 C CA . ARG A 1 114 ? -8.545 14.201 15.572 1.00 82.50 114 ARG A CA 1
ATOM 900 C C . ARG A 1 114 ? -9.401 15.410 15.203 1.00 82.50 114 ARG A C 1
ATOM 902 O O . ARG A 1 114 ? -10.511 15.225 14.730 1.00 82.50 114 ARG A O 1
ATOM 909 N N . GLU A 1 115 ? -8.841 16.613 15.260 1.00 87.56 115 GLU A N 1
ATOM 910 C CA . GLU A 1 115 ? -9.557 17.841 14.887 1.00 87.56 115 GLU A CA 1
ATOM 911 C C . GLU A 1 115 ? -10.004 17.834 13.410 1.00 87.56 115 GLU A C 1
ATOM 913 O O . GLU A 1 115 ? -11.118 18.245 13.077 1.00 87.56 115 GLU A O 1
ATOM 918 N N . MET A 1 116 ? -9.166 17.321 12.496 1.00 84.88 116 MET A N 1
ATOM 919 C CA . MET A 1 116 ? -9.566 17.121 11.099 1.00 84.88 116 MET A CA 1
ATOM 920 C C . MET A 1 116 ? -10.762 16.165 10.987 1.00 84.88 116 MET A C 1
ATOM 922 O O . MET A 1 116 ? -11.649 16.398 10.161 1.00 84.88 116 MET A O 1
ATOM 926 N N . ALA A 1 117 ? -10.769 15.084 11.773 1.00 77.75 117 ALA A N 1
ATOM 927 C CA . ALA A 1 117 ? -11.841 14.096 11.776 1.00 77.75 117 ALA A CA 1
ATOM 928 C C . ALA A 1 117 ? -13.133 14.686 12.352 1.00 77.75 117 ALA A C 1
ATOM 930 O O . ALA A 1 117 ? -14.170 14.577 11.704 1.00 77.75 117 ALA A O 1
ATOM 931 N N . ASP A 1 118 ? -13.062 15.397 13.476 1.00 79.69 118 ASP A N 1
ATOM 932 C CA . ASP A 1 118 ? -14.214 16.038 14.116 1.00 79.69 118 ASP A CA 1
ATOM 933 C C . ASP A 1 118 ? -14.886 17.046 13.174 1.00 79.69 118 ASP A C 1
ATOM 935 O O . ASP A 1 118 ? -16.100 17.010 12.968 1.00 79.69 118 ASP A O 1
ATOM 939 N N . ARG A 1 119 ? -14.100 17.887 12.487 1.00 83.12 119 ARG A N 1
ATOM 940 C CA . ARG A 1 119 ? -14.618 18.828 11.475 1.00 83.12 119 ARG A CA 1
ATOM 941 C C . ARG A 1 119 ? -15.260 18.122 10.287 1.00 83.12 119 ARG A C 1
ATOM 943 O O . ARG A 1 119 ? -16.269 18.593 9.759 1.00 83.12 119 ARG A O 1
ATOM 950 N N . PHE A 1 120 ? -14.675 17.013 9.844 1.00 77.38 120 PHE A N 1
ATOM 951 C CA . PHE A 1 120 ? -15.216 16.218 8.746 1.00 77.38 120 PHE A CA 1
ATOM 952 C C . PHE A 1 120 ? -16.536 15.541 9.130 1.00 77.38 120 PHE A C 1
ATOM 954 O O . PHE A 1 120 ? -17.491 15.591 8.354 1.00 77.38 120 PHE A O 1
ATOM 961 N N . LEU A 1 121 ? -16.612 14.967 10.333 1.00 72.44 121 LEU A N 1
ATOM 962 C CA . LEU A 1 121 ? -17.818 14.349 10.889 1.00 72.44 121 LEU A CA 1
ATOM 963 C C . LEU A 1 121 ? -18.918 15.384 11.154 1.00 72.44 121 LEU A C 1
ATOM 965 O O . LEU A 1 121 ? -20.088 15.107 10.902 1.00 72.44 121 LEU A O 1
ATOM 969 N N . ALA A 1 122 ? -18.546 16.611 11.526 1.00 70.44 122 ALA A N 1
ATOM 970 C CA . ALA A 1 122 ? -19.450 17.758 11.611 1.00 70.44 122 ALA A CA 1
ATOM 971 C C . ALA A 1 122 ? -19.949 18.265 10.237 1.00 70.44 122 ALA A C 1
ATOM 973 O O . ALA A 1 122 ? -20.683 19.250 10.164 1.00 70.44 122 ALA A O 1
ATOM 974 N N . GLY A 1 123 ? -19.560 17.617 9.132 1.00 65.62 123 GLY A N 1
ATOM 975 C CA . GLY A 1 123 ? -20.060 17.902 7.787 1.00 65.62 123 GLY A CA 1
ATOM 976 C C . GLY A 1 123 ? -19.273 18.964 7.016 1.00 65.62 123 GLY A C 1
ATOM 977 O O . GLY A 1 123 ? -19.696 19.363 5.927 1.00 65.62 123 GLY A O 1
ATOM 978 N N . GLN A 1 124 ? -18.121 19.421 7.520 1.00 78.62 124 GLN A N 1
ATOM 979 C CA . GLN A 1 124 ? -17.283 20.347 6.761 1.00 78.62 124 GLN A CA 1
ATOM 980 C C . GLN A 1 124 ? -16.675 19.664 5.530 1.00 78.62 124 GLN A C 1
ATOM 982 O O . GLN A 1 124 ? -16.234 18.514 5.556 1.00 78.62 124 GLN A O 1
ATOM 987 N N . SER A 1 125 ? -16.602 20.400 4.419 1.00 77.81 125 SER A N 1
ATOM 988 C CA . SER A 1 125 ? -15.971 19.883 3.203 1.00 77.81 125 SER A CA 1
ATOM 989 C C . SER A 1 125 ? -14.454 19.732 3.374 1.00 77.81 125 SER A C 1
ATOM 991 O O . SER A 1 125 ? -13.809 20.532 4.051 1.00 77.81 125 SER A O 1
ATOM 993 N N . LEU A 1 126 ? -13.844 18.780 2.656 1.00 82.31 126 LEU A N 1
ATOM 994 C CA . LEU A 1 126 ? -12.379 18.626 2.617 1.00 82.31 126 LEU A CA 1
ATOM 995 C C . LEU A 1 126 ? -11.661 19.926 2.226 1.00 82.31 126 LEU A C 1
ATOM 997 O O . LEU A 1 126 ? -10.555 20.189 2.694 1.00 82.31 126 LEU A O 1
ATOM 1001 N N . ARG A 1 127 ? -12.291 20.754 1.384 1.00 85.44 127 ARG A N 1
ATOM 1002 C CA . ARG A 1 127 ? -11.770 22.069 0.995 1.00 85.44 127 ARG A CA 1
ATOM 1003 C C . ARG A 1 127 ? -11.753 23.040 2.178 1.00 85.44 127 ARG A C 1
ATOM 1005 O O . ARG A 1 127 ? -10.756 23.730 2.350 1.00 85.44 127 ARG A O 1
ATOM 1012 N N . SER A 1 128 ? -12.811 23.054 2.992 1.00 85.81 128 SER A N 1
ATOM 1013 C CA . SER A 1 128 ? -12.887 23.847 4.230 1.00 85.81 128 SER A CA 1
ATOM 1014 C C . SER A 1 128 ? -11.807 23.428 5.226 1.00 85.81 128 SER A C 1
ATOM 1016 O O . SER A 1 128 ? -11.072 24.266 5.731 1.00 85.81 128 SER A O 1
ATOM 1018 N N . ILE A 1 129 ? -11.635 22.120 5.425 1.00 88.00 129 ILE A N 1
ATOM 1019 C CA . ILE A 1 129 ? -10.627 21.572 6.345 1.00 88.00 129 ILE A CA 1
ATOM 1020 C C . ILE A 1 129 ? -9.208 21.887 5.854 1.00 88.00 129 ILE A C 1
ATOM 1022 O O . ILE A 1 129 ? -8.347 22.275 6.635 1.00 88.00 129 ILE A O 1
ATOM 1026 N N . THR A 1 130 ? -8.962 21.788 4.545 1.00 92.19 130 THR A N 1
ATOM 1027 C CA . THR A 1 130 ? -7.666 22.157 3.947 1.00 92.19 130 THR A CA 1
ATOM 1028 C C . THR A 1 130 ? -7.373 23.649 4.109 1.00 92.19 130 THR A C 1
ATOM 1030 O O . THR A 1 130 ? -6.228 24.029 4.339 1.00 92.19 130 THR A O 1
ATOM 1033 N N . LYS A 1 131 ? -8.399 24.499 3.984 1.00 92.25 131 LYS A N 1
ATOM 1034 C CA . LYS A 1 131 ? -8.281 25.941 4.206 1.00 92.25 131 LYS A CA 1
ATOM 1035 C C . LYS A 1 131 ? -7.906 26.232 5.661 1.00 92.25 131 LYS A C 1
ATOM 1037 O O . LYS A 1 131 ? -6.889 26.872 5.894 1.00 92.25 131 LYS A O 1
ATOM 1042 N N . TRP A 1 132 ? -8.650 25.668 6.611 1.00 93.56 132 TRP A N 1
ATOM 1043 C CA . TRP A 1 132 ? -8.353 25.760 8.043 1.00 93.56 132 TRP A CA 1
ATOM 1044 C C . TRP A 1 132 ? -6.921 25.306 8.373 1.00 93.56 132 TRP A C 1
ATOM 1046 O O . TRP A 1 132 ? -6.201 25.994 9.090 1.00 93.56 132 TRP A O 1
ATOM 1056 N N . LEU A 1 133 ? -6.461 24.195 7.789 1.00 91.50 133 LEU A N 1
ATOM 1057 C CA . LEU A 1 133 ? -5.090 23.719 7.984 1.00 91.50 133 LEU A CA 1
ATOM 1058 C C . LEU A 1 133 ? -4.034 24.736 7.532 1.00 91.50 133 LEU A C 1
ATOM 1060 O O . LEU A 1 133 ? -3.036 24.923 8.221 1.00 91.50 133 LEU A O 1
ATOM 1064 N N . ASN A 1 134 ? -4.249 25.392 6.393 1.00 90.81 134 ASN A N 1
ATOM 1065 C CA . ASN A 1 134 ? -3.290 26.350 5.844 1.00 90.81 134 ASN A CA 1
ATOM 1066 C C . ASN A 1 134 ? -3.356 27.736 6.499 1.00 90.81 134 ASN A C 1
ATOM 1068 O O . ASN A 1 134 ? -2.343 28.427 6.516 1.00 90.81 134 ASN A O 1
ATOM 1072 N N . GLU A 1 135 ? -4.524 28.154 6.990 1.00 89.12 135 GLU A N 1
ATOM 1073 C CA . GLU A 1 135 ? -4.757 29.530 7.453 1.00 89.12 135 GLU A CA 1
ATOM 1074 C C . GLU A 1 135 ? -4.805 29.661 8.980 1.00 89.12 135 GLU A C 1
ATOM 1076 O O . GLU A 1 135 ? -4.369 30.674 9.517 1.00 89.12 135 GLU A O 1
ATOM 1081 N N . GLU A 1 136 ? -5.307 28.648 9.687 1.00 85.62 136 GLU A N 1
ATOM 1082 C CA . GLU A 1 136 ? -5.644 28.749 11.114 1.00 85.62 136 GLU A CA 1
ATOM 1083 C C . GLU A 1 136 ? -4.869 27.753 11.984 1.00 85.62 136 GLU A C 1
ATOM 1085 O O . GLU A 1 136 ? -4.547 28.061 13.127 1.00 85.62 136 GLU A O 1
ATOM 1090 N N . SER A 1 137 ? -4.550 26.558 11.469 1.00 81.19 137 SER A N 1
ATOM 1091 C CA . SER A 1 137 ? -3.937 25.508 12.296 1.00 81.19 137 SER A CA 1
ATOM 1092 C C . SER A 1 137 ? -2.475 25.786 12.667 1.00 81.19 137 SER A C 1
ATOM 1094 O O . SER A 1 137 ? -1.997 25.287 13.681 1.00 81.19 137 SER A O 1
ATOM 1096 N N . GLY A 1 138 ? -1.746 26.538 11.831 1.00 78.19 138 GLY A N 1
ATOM 1097 C CA . GLY A 1 138 ? -0.304 26.771 11.987 1.00 78.19 138 GLY A CA 1
ATOM 1098 C C . GLY A 1 138 ? 0.573 25.521 11.809 1.00 78.19 138 GLY A C 1
ATOM 1099 O O . GLY A 1 138 ? 1.785 25.590 12.006 1.00 78.19 138 GLY A O 1
ATOM 1100 N N . VAL A 1 139 ? -0.008 24.376 11.433 1.00 82.62 139 VAL A N 1
ATOM 1101 C CA . VAL A 1 139 ? 0.692 23.089 11.351 1.00 82.62 139 VAL A CA 1
ATOM 1102 C C . VAL A 1 139 ? 1.274 22.891 9.948 1.00 82.62 139 VAL A C 1
ATOM 1104 O O . VAL A 1 139 ? 0.530 22.944 8.964 1.00 82.62 139 VAL A O 1
ATOM 1107 N N . PRO A 1 140 ? 2.579 22.595 9.813 1.00 81.44 140 PRO A N 1
ATOM 1108 C CA . PRO A 1 140 ? 3.188 22.358 8.511 1.00 81.44 140 PRO A CA 1
ATOM 1109 C C . PRO A 1 140 ? 2.696 21.049 7.886 1.00 81.44 140 PRO A C 1
ATOM 1111 O O . PRO A 1 140 ? 2.434 20.057 8.570 1.00 81.44 140 PRO A O 1
ATOM 1114 N N . SER A 1 141 ? 2.606 21.025 6.556 1.00 83.75 141 SER A N 1
ATOM 1115 C CA . SER A 1 141 ? 2.243 19.802 5.839 1.00 83.75 141 SER A CA 1
ATOM 1116 C C . SER A 1 141 ? 3.311 18.699 5.989 1.00 83.75 141 SER A C 1
ATOM 1118 O O . SER A 1 141 ? 4.492 18.997 6.189 1.00 83.75 141 SER A O 1
ATOM 1120 N N . PRO A 1 142 ? 2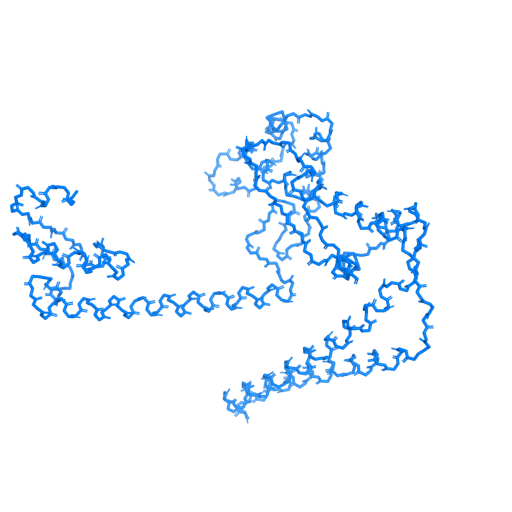.958 17.410 5.797 1.00 71.19 142 PRO A N 1
ATOM 1121 C CA . PRO A 1 142 ? 3.858 16.268 6.027 1.00 71.19 142 PRO A CA 1
ATOM 1122 C C . PRO A 1 142 ? 5.122 16.218 5.142 1.00 71.19 142 PRO A C 1
ATOM 1124 O O . PRO A 1 142 ? 5.921 15.293 5.269 1.00 71.19 142 PRO A O 1
ATOM 1127 N N . ARG A 1 143 ? 5.264 17.134 4.175 1.00 67.38 143 ARG A N 1
ATOM 1128 C CA . ARG A 1 143 ? 6.404 17.242 3.243 1.00 67.38 143 ARG A CA 1
ATOM 1129 C C . ARG A 1 143 ? 6.947 18.669 3.136 1.00 67.38 143 ARG A C 1
ATOM 1131 O O . ARG A 1 143 ? 7.610 18.997 2.150 1.00 67.38 143 ARG A O 1
ATOM 1138 N N . ALA A 1 144 ? 6.639 19.527 4.108 1.00 66.19 144 ALA A N 1
ATOM 1139 C CA . ALA A 1 144 ? 7.086 20.916 4.099 1.00 66.19 144 ALA A CA 1
ATOM 1140 C C . ALA A 1 144 ? 8.623 21.045 4.088 1.00 66.19 144 ALA A C 1
ATOM 1142 O O . ALA A 1 144 ? 9.161 21.977 3.503 1.00 66.19 144 ALA A O 1
ATOM 1143 N N . ASP A 1 145 ? 9.328 20.062 4.649 1.00 59.12 145 ASP A N 1
ATOM 1144 C CA . ASP A 1 145 ? 10.788 19.970 4.736 1.00 59.12 145 ASP A CA 1
ATOM 1145 C C . ASP A 1 145 ? 11.489 19.597 3.413 1.00 59.12 145 ASP A C 1
ATOM 1147 O O . ASP A 1 145 ? 12.691 19.810 3.267 1.00 59.12 145 ASP A O 1
ATOM 1151 N N . LYS A 1 146 ? 10.765 19.062 2.418 1.00 60.25 146 LYS A N 1
ATOM 1152 C CA . LYS A 1 146 ? 11.342 18.552 1.155 1.00 60.25 146 LYS A CA 1
ATOM 1153 C C . LYS A 1 146 ? 11.221 19.506 -0.036 1.00 60.25 146 LYS A C 1
ATOM 1155 O O . LYS A 1 146 ? 11.148 19.051 -1.176 1.00 60.25 146 LYS A O 1
ATOM 1160 N N . GLY A 1 147 ? 11.164 20.817 0.204 1.00 54.88 147 GLY A N 1
ATOM 1161 C CA . GLY A 1 147 ? 11.116 21.833 -0.861 1.00 54.88 147 GLY A CA 1
ATOM 1162 C C . GLY A 1 147 ? 9.782 21.909 -1.616 1.00 54.88 147 GLY A C 1
ATOM 1163 O O . GLY A 1 147 ? 9.703 22.506 -2.686 1.00 54.88 147 GLY A O 1
ATOM 1164 N N . THR A 1 148 ? 8.723 21.303 -1.072 1.00 59.56 148 THR A N 1
ATOM 1165 C CA . THR A 1 148 ? 7.347 21.574 -1.520 1.00 59.56 148 THR A CA 1
ATOM 1166 C C . THR A 1 148 ? 6.894 22.886 -0.867 1.00 59.56 148 THR A C 1
ATOM 1168 O O . THR A 1 148 ? 7.415 23.227 0.188 1.00 59.56 148 THR A O 1
ATOM 1171 N N . LEU A 1 149 ? 5.914 23.603 -1.433 1.00 62.66 149 LEU A N 1
ATOM 1172 C CA . LEU A 1 149 ? 5.389 24.898 -0.939 1.00 62.66 149 LEU A CA 1
ATOM 1173 C C . LEU A 1 149 ? 4.878 24.904 0.526 1.00 62.66 149 LEU A C 1
ATOM 1175 O O . LEU A 1 149 ? 4.282 25.881 0.958 1.00 62.66 149 LEU A O 1
ATOM 1179 N N . GLY A 1 150 ? 5.047 23.824 1.292 1.00 71.00 150 GLY A N 1
ATOM 1180 C CA . GLY A 1 150 ? 4.677 23.736 2.705 1.00 71.00 150 GLY A CA 1
ATOM 1181 C C . GLY A 1 150 ? 3.180 23.594 2.962 1.00 71.00 150 GLY A C 1
ATOM 1182 O O . GLY A 1 150 ? 2.799 23.251 4.077 1.00 71.00 150 GLY A O 1
ATOM 1183 N N . VAL A 1 151 ? 2.348 23.763 1.935 1.00 83.75 151 VAL A N 1
ATOM 1184 C CA . VAL A 1 151 ? 0.888 23.809 2.041 1.00 83.75 151 VAL A CA 1
ATOM 1185 C C . VAL A 1 151 ? 0.223 22.434 2.073 1.00 83.75 151 VAL A C 1
ATOM 1187 O O . VAL A 1 151 ? 0.641 21.466 1.433 1.00 83.75 151 VAL A O 1
ATOM 1190 N N . TRP A 1 152 ? -0.888 22.370 2.793 1.00 88.06 152 TRP A N 1
ATOM 1191 C CA . TRP A 1 152 ? -1.826 21.264 2.765 1.00 88.06 152 TRP A CA 1
ATOM 1192 C C . TRP A 1 152 ? -2.630 21.267 1.467 1.00 88.06 152 TRP A C 1
ATOM 1194 O O . TRP A 1 152 ? -3.198 22.281 1.059 1.00 88.06 152 TRP A O 1
ATOM 1204 N N . HIS A 1 153 ? -2.730 20.092 0.846 1.00 86.50 153 HIS A N 1
ATOM 1205 C CA . HIS A 1 153 ? -3.597 19.847 -0.302 1.00 86.50 153 HIS A CA 1
ATOM 1206 C C . HIS A 1 153 ? -4.783 18.971 0.100 1.00 86.50 153 HIS A C 1
ATOM 1208 O O . HIS A 1 153 ? -4.633 18.027 0.878 1.00 86.50 153 HIS A O 1
ATOM 1214 N N . ALA A 1 154 ? -5.944 19.210 -0.516 1.00 82.88 154 ALA A N 1
ATOM 1215 C CA . ALA A 1 154 ? -7.164 18.449 -0.245 1.00 82.88 154 ALA A CA 1
ATOM 1216 C C . ALA A 1 154 ? -7.013 16.942 -0.514 1.00 82.88 154 ALA A C 1
ATOM 1218 O O . ALA A 1 154 ? -7.657 16.133 0.144 1.00 82.88 154 ALA A O 1
ATOM 1219 N N . THR A 1 155 ? -6.137 16.543 -1.439 1.00 81.06 155 THR A N 1
ATOM 1220 C CA . THR A 1 155 ? -5.797 15.135 -1.701 1.00 81.06 155 THR A CA 1
ATOM 1221 C C . THR A 1 155 ? -5.028 14.493 -0.547 1.00 81.06 155 THR A C 1
ATOM 1223 O O . THR A 1 155 ? -5.290 13.339 -0.211 1.00 81.06 155 THR A O 1
ATOM 1226 N N . THR A 1 156 ? -4.125 15.235 0.099 1.00 82.12 156 THR A N 1
ATOM 1227 C CA . THR A 1 156 ? -3.399 14.790 1.298 1.00 82.12 156 THR A CA 1
ATOM 1228 C C . THR A 1 156 ? -4.352 14.656 2.479 1.00 82.12 156 THR A C 1
ATOM 1230 O O . THR A 1 156 ? -4.378 13.610 3.119 1.00 82.12 156 THR A O 1
ATOM 1233 N N . VAL A 1 157 ? -5.196 15.669 2.708 1.00 84.44 157 VAL A N 1
ATOM 1234 C CA . VAL A 1 157 ? -6.234 15.646 3.752 1.00 84.44 157 VAL A CA 1
ATOM 1235 C C . VAL A 1 157 ? -7.202 14.482 3.521 1.00 84.44 157 VAL A C 1
ATOM 1237 O O . VAL A 1 157 ? -7.467 13.716 4.441 1.00 84.44 157 VAL A O 1
ATOM 1240 N N . LYS A 1 158 ? -7.642 14.259 2.273 1.00 80.81 158 LYS A N 1
ATOM 1241 C CA . LYS A 1 158 ? -8.450 13.091 1.885 1.00 80.81 158 LYS A CA 1
ATOM 1242 C C . LYS A 1 158 ? -7.743 11.784 2.228 1.00 80.81 158 LYS A C 1
ATOM 1244 O O . LYS A 1 158 ? -8.354 10.910 2.821 1.00 80.81 158 LYS A O 1
ATOM 1249 N N . SER A 1 159 ? -6.473 11.634 1.857 1.00 74.25 159 SER A N 1
ATOM 1250 C CA . SER A 1 159 ? -5.716 10.406 2.124 1.00 74.25 159 SER A CA 1
ATOM 1251 C C . SER A 1 159 ? -5.541 10.123 3.617 1.00 74.25 159 SER A C 1
ATOM 1253 O O . SER A 1 159 ? -5.376 8.958 3.967 1.00 74.25 159 SER A O 1
ATOM 1255 N N . ILE A 1 160 ? -5.523 11.156 4.461 1.00 77.38 160 ILE A N 1
ATOM 1256 C CA . ILE A 1 160 ? -5.410 11.019 5.917 1.00 77.38 160 ILE A CA 1
ATOM 1257 C C . ILE A 1 160 ? -6.779 10.696 6.524 1.00 77.38 160 ILE A C 1
ATOM 1259 O O . ILE A 1 160 ? -6.878 9.755 7.292 1.00 77.38 160 ILE A O 1
ATOM 1263 N N . LEU A 1 161 ? -7.844 11.403 6.133 1.00 71.00 161 LEU A N 1
ATOM 1264 C CA . LEU A 1 161 ? -9.187 11.221 6.704 1.00 71.00 161 LEU A CA 1
ATOM 1265 C C . LEU A 1 161 ? -9.930 9.979 6.205 1.00 71.00 161 LEU A C 1
ATOM 1267 O O . LEU A 1 161 ? -10.679 9.359 6.950 1.00 71.00 161 LEU A O 1
ATOM 1271 N N . VAL A 1 162 ? -9.734 9.598 4.941 1.00 61.22 162 VAL A N 1
ATOM 1272 C CA . VAL A 1 162 ? -10.346 8.387 4.365 1.00 61.22 162 VAL A CA 1
ATOM 1273 C C . VAL A 1 162 ? -9.641 7.120 4.869 1.00 61.22 162 VAL A C 1
ATOM 1275 O O . VAL A 1 162 ? -10.164 6.020 4.718 1.00 61.22 162 VAL A O 1
ATOM 1278 N N . SER A 1 163 ? -8.477 7.262 5.504 1.00 57.22 163 SER A N 1
ATOM 1279 C CA . SER A 1 163 ? -7.731 6.159 6.094 1.00 57.22 163 SER A CA 1
ATOM 1280 C C . SER A 1 163 ? -7.826 6.226 7.619 1.00 57.22 163 SER A C 1
ATOM 1282 O O . SER A 1 163 ? -7.099 6.996 8.229 1.00 57.22 163 SER A O 1
ATOM 1284 N N . ALA A 1 164 ? -8.669 5.366 8.197 1.00 60.56 164 ALA A N 1
ATOM 1285 C CA . ALA A 1 164 ? -8.744 4.949 9.608 1.00 60.56 164 ALA A CA 1
ATOM 1286 C C . ALA A 1 164 ? -10.097 5.211 10.297 1.00 60.56 164 ALA A C 1
ATOM 1288 O O . ALA A 1 164 ? -10.816 4.236 10.469 1.00 60.56 164 ALA A O 1
ATOM 1289 N N . PRO A 1 165 ? -10.553 6.435 10.617 1.00 63.84 165 PRO A N 1
ATOM 1290 C CA . PRO A 1 165 ? -11.575 6.591 11.662 1.00 63.84 165 PRO A CA 1
ATOM 1291 C C . PRO A 1 165 ? -12.954 6.021 11.301 1.00 63.84 165 PRO A C 1
ATOM 1293 O O . PRO A 1 165 ? -13.505 5.220 12.044 1.00 63.84 165 PRO A O 1
ATOM 1296 N N . ALA A 1 166 ? -13.487 6.355 10.122 1.00 61.62 166 ALA A N 1
ATOM 1297 C CA . ALA A 1 166 ? -14.831 5.917 9.728 1.00 61.62 166 ALA A CA 1
ATOM 1298 C C . ALA A 1 166 ? -14.907 4.412 9.400 1.00 61.62 166 ALA A C 1
ATOM 1300 O O . ALA A 1 166 ? -15.934 3.769 9.609 1.00 61.62 166 ALA A O 1
ATOM 1301 N N . LEU A 1 167 ? -13.808 3.836 8.897 1.00 70.19 167 LEU A N 1
ATOM 1302 C CA . LEU A 1 167 ? -13.704 2.393 8.686 1.00 70.19 167 LEU A CA 1
ATOM 1303 C C . LEU A 1 167 ? -13.529 1.661 10.022 1.00 70.19 167 LEU A C 1
ATOM 1305 O O . LEU A 1 167 ? -14.152 0.628 10.229 1.00 70.19 167 LEU A O 1
ATOM 1309 N N . GLU A 1 168 ? -12.711 2.194 10.930 1.00 75.81 168 GLU A N 1
ATOM 1310 C CA . GLU A 1 168 ? -12.517 1.636 12.269 1.00 75.81 168 GLU A CA 1
ATOM 1311 C C . GLU A 1 168 ? -13.802 1.680 13.093 1.00 75.81 168 GLU A C 1
ATOM 1313 O O . GLU A 1 168 ? -14.127 0.689 13.741 1.00 75.81 168 GLU A O 1
ATOM 1318 N N . GLU A 1 169 ? -14.573 2.764 13.031 1.00 77.75 169 GLU A N 1
ATOM 1319 C CA . GLU A 1 169 ? -15.877 2.883 13.691 1.00 77.75 169 GLU A CA 1
ATOM 1320 C C . GLU A 1 169 ? -16.879 1.857 13.145 1.00 77.75 169 GLU A C 1
ATOM 1322 O O . GLU A 1 169 ? -17.533 1.151 13.911 1.00 77.75 169 GLU A O 1
ATOM 1327 N N . LEU A 1 170 ? -16.935 1.693 11.819 1.00 78.62 170 LEU A N 1
ATOM 1328 C CA . LEU A 1 170 ? -17.788 0.690 11.183 1.00 78.62 170 LEU A CA 1
ATOM 1329 C C . LEU A 1 170 ? -17.398 -0.739 11.589 1.00 78.62 170 LEU A C 1
ATOM 1331 O O . LEU A 1 170 ? -18.259 -1.546 11.935 1.00 78.62 170 LEU A O 1
ATOM 1335 N N . VAL A 1 171 ? -16.101 -1.056 11.564 1.00 80.94 171 VAL A N 1
ATOM 1336 C CA . VAL A 1 171 ? -15.593 -2.396 11.892 1.00 80.94 171 VAL A CA 1
ATOM 1337 C C . VAL A 1 171 ? -15.758 -2.698 13.379 1.00 80.94 171 VAL A C 1
ATOM 1339 O O . VAL A 1 171 ? -16.231 -3.775 13.734 1.00 80.94 171 VAL A O 1
ATOM 1342 N N . SER A 1 172 ? -15.400 -1.757 14.254 1.00 81.88 172 SER A N 1
ATOM 1343 C CA . SER A 1 172 ? -15.558 -1.916 15.703 1.00 81.88 172 SER A CA 1
ATOM 1344 C C . SER A 1 172 ? -17.027 -2.033 16.100 1.00 81.88 172 SER A C 1
ATOM 1346 O O . SER A 1 172 ? -17.368 -2.941 16.854 1.00 81.88 172 SER A O 1
ATOM 1348 N N . GLY A 1 173 ? -17.912 -1.210 15.529 1.00 81.19 173 GLY A N 1
ATOM 1349 C CA . GLY A 1 173 ? -19.356 -1.302 15.739 1.00 81.19 173 GLY A CA 1
ATOM 1350 C C . GLY A 1 173 ? -19.927 -2.663 15.334 1.00 81.19 173 GLY A C 1
ATOM 1351 O O . GLY A 1 173 ? -20.649 -3.279 16.115 1.00 81.19 173 GLY A O 1
ATOM 1352 N N . ALA A 1 174 ? -19.552 -3.177 14.158 1.00 82.44 174 ALA A N 1
ATOM 1353 C CA . ALA A 1 174 ? -20.002 -4.489 13.688 1.00 82.44 174 ALA A CA 1
ATOM 1354 C C . ALA A 1 174 ? -19.501 -5.643 14.578 1.00 82.44 174 ALA A C 1
ATOM 1356 O O . ALA A 1 174 ? -20.236 -6.592 14.852 1.00 82.44 174 ALA A O 1
ATOM 1357 N N . VAL A 1 175 ? -18.260 -5.557 15.060 1.00 82.56 175 VAL A N 1
ATOM 1358 C CA . VAL A 1 175 ? -17.653 -6.556 15.952 1.00 82.56 175 VAL A CA 1
ATOM 1359 C C . VAL A 1 175 ? -18.304 -6.549 17.332 1.00 82.56 175 VAL A C 1
ATOM 1361 O O . VAL A 1 175 ? -18.618 -7.613 17.862 1.00 82.56 175 VAL A O 1
ATOM 1364 N N . ILE A 1 176 ? -18.553 -5.366 17.896 1.00 81.88 176 ILE A N 1
ATOM 1365 C CA . ILE A 1 176 ? -19.230 -5.202 19.186 1.00 81.88 176 ILE A CA 1
ATOM 1366 C C . ILE A 1 176 ? -20.665 -5.731 19.111 1.00 81.88 176 ILE A C 1
ATOM 1368 O O . ILE A 1 176 ? -21.059 -6.519 19.966 1.00 81.88 176 ILE A O 1
ATOM 1372 N N . ALA A 1 177 ? -21.417 -5.380 18.064 1.00 80.19 177 ALA A N 1
ATOM 1373 C CA . ALA A 1 177 ? -22.774 -5.886 17.863 1.00 80.19 177 ALA A CA 1
ATOM 1374 C C . ALA A 1 177 ? -22.796 -7.418 17.726 1.00 80.19 177 ALA A C 1
ATOM 1376 O O . ALA A 1 177 ? -23.658 -8.089 18.289 1.00 80.19 177 ALA A O 1
ATOM 1377 N N . ARG A 1 178 ? -21.810 -8.004 17.032 1.00 78.62 178 ARG A N 1
ATOM 1378 C CA . ARG A 1 178 ? -21.677 -9.463 16.923 1.00 78.62 178 ARG A CA 1
ATOM 1379 C C . ARG A 1 178 ? -21.402 -10.112 18.281 1.00 78.62 178 ARG A C 1
ATOM 1381 O O . ARG A 1 178 ? -22.026 -11.123 18.600 1.00 78.62 178 ARG A O 1
ATOM 1388 N N . LEU A 1 179 ? -20.498 -9.538 19.075 1.00 76.69 179 LEU A N 1
ATOM 1389 C CA . LEU A 1 179 ? -20.185 -10.008 20.427 1.00 76.69 179 LEU A CA 1
ATOM 1390 C C . LEU A 1 179 ? -21.375 -9.865 21.384 1.00 76.69 179 LEU A C 1
ATOM 1392 O O . LEU A 1 179 ? -21.581 -10.743 22.212 1.00 76.69 179 LEU A O 1
ATOM 1396 N N . ALA A 1 180 ? -22.188 -8.818 21.247 1.00 75.75 180 ALA A N 1
ATOM 1397 C CA . ALA A 1 180 ? -23.378 -8.616 22.072 1.00 75.75 180 ALA A CA 1
ATOM 1398 C C . ALA A 1 180 ? -24.458 -9.696 21.857 1.00 75.75 180 ALA A C 1
ATOM 1400 O O . ALA A 1 180 ? -25.240 -9.960 22.758 1.00 75.75 180 ALA A O 1
ATOM 1401 N N . VAL A 1 181 ? -24.491 -10.349 20.689 1.00 70.94 181 VAL A N 1
ATOM 1402 C CA . VAL A 1 181 ? -25.529 -11.338 20.324 1.00 70.94 181 VAL A CA 1
ATOM 1403 C C . VAL A 1 181 ? -25.027 -12.792 20.428 1.00 70.94 181 VAL A C 1
ATOM 1405 O O . VAL A 1 181 ? -25.761 -13.734 20.145 1.00 70.94 181 VAL A O 1
ATOM 1408 N N . THR A 1 182 ? -23.767 -13.019 20.810 1.00 65.81 182 THR A N 1
ATOM 1409 C CA . THR A 1 182 ? -23.169 -14.366 20.822 1.00 65.81 182 THR A CA 1
ATOM 1410 C C . THR A 1 182 ? -23.300 -15.025 22.200 1.00 65.81 182 THR A C 1
ATOM 1412 O O . THR A 1 182 ? -22.716 -14.538 23.156 1.00 65.81 182 THR A O 1
ATOM 1415 N N . GLU A 1 183 ? -23.980 -16.169 22.313 1.00 49.34 183 GLU A N 1
ATOM 1416 C CA . GLU A 1 183 ? -23.923 -17.027 23.511 1.00 49.34 183 GLU A CA 1
ATOM 1417 C C . GLU A 1 183 ? -22.753 -18.022 23.387 1.00 49.34 183 GLU A C 1
ATOM 1419 O O . GLU A 1 183 ? -22.634 -18.722 22.379 1.00 49.34 183 GLU A O 1
ATOM 1424 N N . LEU A 1 184 ? -21.856 -18.084 24.382 1.00 49.09 184 LEU A N 1
ATOM 1425 C CA . LEU A 1 184 ? -20.702 -18.994 24.354 1.00 49.09 184 LEU A CA 1
ATOM 1426 C C . LEU A 1 184 ? -20.961 -20.307 25.117 1.00 49.09 184 LEU A C 1
ATOM 1428 O O . LEU A 1 184 ? -21.545 -20.276 26.201 1.00 49.09 184 LEU A O 1
ATOM 1432 N N . PRO A 1 185 ? -20.430 -21.451 24.637 1.00 42.19 185 PRO A N 1
ATOM 1433 C CA . PRO A 1 185 ? -20.350 -22.676 25.427 1.00 42.19 185 PRO A CA 1
ATOM 1434 C C . PRO A 1 185 ? -19.381 -22.514 26.614 1.00 42.19 185 PRO A C 1
ATOM 1436 O O . PRO A 1 185 ? -18.301 -21.936 26.479 1.00 42.19 185 PRO A O 1
ATOM 1439 N N . THR A 1 186 ? -19.737 -23.061 27.780 1.00 39.12 186 THR A N 1
ATOM 1440 C CA . THR A 1 186 ? -18.925 -23.000 29.010 1.00 39.12 186 THR A CA 1
ATOM 1441 C C . THR A 1 186 ? -17.576 -23.729 28.871 1.00 39.12 186 THR A C 1
ATOM 1443 O O . THR A 1 186 ? -17.549 -24.859 28.378 1.00 39.12 186 THR A O 1
ATOM 1446 N N . PRO A 1 187 ? -16.452 -23.147 29.337 1.00 47.03 187 PRO A N 1
ATOM 1447 C CA . PRO A 1 187 ? -15.122 -23.721 29.137 1.00 47.03 187 PRO A CA 1
ATOM 1448 C C . PRO A 1 187 ? -14.744 -24.812 30.159 1.00 47.03 187 PRO A C 1
ATOM 1450 O O . PRO A 1 187 ? -15.000 -24.683 31.354 1.00 47.03 187 PRO A O 1
ATOM 1453 N N . SER A 1 188 ? -14.047 -25.845 29.671 1.00 42.69 188 SER A N 1
ATOM 1454 C CA . SER A 1 188 ? -13.380 -26.906 30.452 1.00 42.69 188 SER A CA 1
ATOM 1455 C C . SER A 1 188 ? -12.039 -26.420 31.065 1.00 42.69 188 SER A C 1
ATOM 1457 O O . SER A 1 188 ? -11.421 -25.516 30.492 1.00 42.69 188 SER A O 1
ATOM 1459 N N . PRO A 1 189 ? -11.559 -26.965 32.208 1.00 47.34 189 PRO A N 1
ATOM 1460 C CA . PRO A 1 189 ? -10.562 -26.313 33.074 1.00 47.34 189 PRO A CA 1
ATOM 1461 C C . PRO A 1 189 ? -9.069 -26.448 32.691 1.00 47.34 189 PRO A C 1
ATOM 1463 O O . PRO A 1 189 ? -8.235 -25.872 33.383 1.00 47.34 189 PRO A O 1
ATOM 1466 N N . ASP A 1 190 ? -8.686 -27.143 31.616 1.00 49.53 190 ASP A N 1
ATOM 1467 C CA . ASP A 1 190 ? -7.306 -27.669 31.464 1.00 49.53 190 ASP A CA 1
ATOM 1468 C C . ASP A 1 190 ? -6.297 -26.816 30.646 1.00 49.53 190 ASP A C 1
ATOM 1470 O O . ASP A 1 190 ? -5.246 -27.294 30.220 1.00 49.53 190 ASP A O 1
ATOM 1474 N N . SER A 1 191 ? -6.564 -25.530 30.388 1.00 53.78 191 SER A N 1
ATOM 1475 C CA . SER A 1 191 ? -5.768 -24.738 29.425 1.00 53.78 191 SER A CA 1
ATOM 1476 C C . SER A 1 191 ? -4.489 -24.073 29.971 1.00 53.78 191 SER A C 1
ATOM 1478 O O . SER A 1 191 ? -3.731 -23.500 29.188 1.00 53.78 191 SER A O 1
ATOM 1480 N N . SER A 1 192 ? -4.233 -24.094 31.284 1.00 51.38 192 SER A N 1
ATOM 1481 C CA . SER A 1 192 ? -3.106 -23.369 31.909 1.00 51.38 192 SER A CA 1
ATOM 1482 C C . SER A 1 192 ? -1.740 -24.018 31.648 1.00 51.38 192 SER A C 1
ATOM 1484 O O . SER A 1 192 ? -0.770 -23.305 31.383 1.00 51.38 192 SER A O 1
ATOM 1486 N N . GLY A 1 193 ? -1.664 -25.354 31.637 1.00 60.06 193 GLY A N 1
ATOM 1487 C CA . GLY A 1 193 ? -0.420 -26.090 31.363 1.00 60.06 193 GLY A CA 1
ATOM 1488 C C . GLY A 1 193 ? 0.106 -25.868 29.941 1.00 60.06 193 GLY A C 1
ATOM 1489 O O . GLY A 1 193 ? 1.296 -25.651 29.732 1.00 60.06 193 GLY A O 1
ATOM 1490 N N . VAL A 1 194 ? -0.799 -25.790 28.961 1.00 59.84 194 VAL A N 1
ATOM 1491 C CA . VAL A 1 194 ? -0.446 -25.633 27.540 1.00 59.84 194 VAL A CA 1
ATOM 1492 C C . VAL A 1 194 ? 0.210 -24.274 27.249 1.00 59.84 194 VAL A C 1
ATOM 1494 O O . VAL A 1 194 ? 1.113 -24.188 26.414 1.00 59.84 194 VAL A O 1
ATOM 1497 N N . VAL A 1 195 ? -0.218 -23.209 27.941 1.00 54.88 195 VAL A N 1
ATOM 1498 C CA . VAL A 1 195 ? 0.369 -21.863 27.802 1.00 54.88 195 VAL A CA 1
ATOM 1499 C C . VAL A 1 195 ? 1.780 -21.829 28.378 1.00 54.88 195 VAL A C 1
ATOM 1501 O O . VAL A 1 195 ? 2.692 -21.332 27.714 1.00 54.88 195 VAL A O 1
ATOM 1504 N N . GLY A 1 196 ? 1.972 -22.401 29.572 1.00 59.91 196 GLY A N 1
ATOM 1505 C CA . GLY A 1 196 ? 3.288 -22.520 30.201 1.00 59.91 196 GLY A CA 1
ATOM 1506 C C . GLY A 1 196 ? 4.284 -23.258 29.306 1.00 59.91 196 GLY A C 1
ATOM 1507 O O . GLY A 1 196 ? 5.370 -22.744 29.033 1.00 59.91 196 GLY A O 1
ATOM 1508 N N . ASP A 1 197 ? 3.874 -24.395 28.743 1.00 65.81 197 ASP A N 1
ATOM 1509 C CA . ASP A 1 197 ? 4.711 -25.210 27.857 1.00 65.81 197 ASP A CA 1
ATOM 1510 C C . ASP A 1 197 ? 5.058 -24.512 26.537 1.00 65.81 197 ASP A C 1
ATOM 1512 O O . ASP A 1 197 ? 6.142 -24.702 25.976 1.00 65.81 197 ASP A O 1
ATOM 1516 N N . ALA A 1 198 ? 4.139 -23.719 25.984 1.00 62.38 198 ALA A N 1
ATOM 1517 C CA . ALA A 1 198 ? 4.396 -22.966 24.761 1.00 62.38 198 ALA A CA 1
ATOM 1518 C C . ALA A 1 198 ? 5.327 -21.767 25.015 1.00 62.38 198 ALA A C 1
ATOM 1520 O O . ALA A 1 198 ? 6.255 -21.537 24.237 1.00 62.38 198 ALA A O 1
ATOM 1521 N N . MET A 1 199 ? 5.152 -21.050 26.131 1.00 57.75 199 MET A N 1
ATOM 1522 C CA . MET A 1 199 ? 6.052 -19.963 26.533 1.00 57.75 199 MET A CA 1
ATOM 1523 C C . MET A 1 199 ? 7.466 -20.477 26.820 1.00 57.75 199 MET A C 1
ATOM 1525 O O . MET A 1 199 ? 8.435 -19.902 26.320 1.00 57.75 199 MET A O 1
ATOM 1529 N N . ALA A 1 200 ? 7.597 -21.596 27.537 1.00 67.19 200 ALA A N 1
ATOM 1530 C CA . ALA A 1 200 ? 8.885 -22.234 27.798 1.00 67.19 200 ALA A CA 1
ATOM 1531 C C . ALA A 1 200 ? 9.613 -22.620 26.496 1.00 67.19 200 ALA A C 1
ATOM 1533 O O . ALA A 1 200 ? 10.817 -22.390 26.363 1.00 67.19 200 ALA A O 1
ATOM 1534 N N . ARG A 1 201 ? 8.882 -23.126 25.491 1.00 71.69 201 ARG A N 1
ATOM 1535 C CA . ARG A 1 201 ? 9.435 -23.445 24.163 1.00 71.69 201 ARG A CA 1
ATOM 1536 C C . ARG A 1 201 ? 9.931 -22.214 23.403 1.00 71.69 201 ARG A C 1
ATOM 1538 O O . ARG A 1 201 ? 11.000 -22.284 22.800 1.00 71.69 201 ARG A O 1
ATOM 1545 N N . ILE A 1 202 ? 9.212 -21.090 23.457 1.00 59.44 202 ILE A N 1
ATOM 1546 C CA . ILE A 1 202 ? 9.643 -19.828 22.826 1.00 59.44 202 ILE A CA 1
ATOM 1547 C C . ILE A 1 202 ? 10.928 -19.313 23.474 1.00 59.44 202 ILE A C 1
ATOM 1549 O O . ILE A 1 202 ? 11.869 -18.949 22.767 1.00 59.44 202 ILE A O 1
ATOM 1553 N N . VAL A 1 203 ? 10.982 -19.302 24.808 1.00 66.00 203 VAL A N 1
ATOM 1554 C CA . VAL A 1 203 ? 12.168 -18.871 25.562 1.00 66.00 203 VAL A CA 1
ATOM 1555 C C . VAL A 1 203 ? 13.373 -19.746 25.209 1.00 66.00 203 VAL A C 1
ATOM 1557 O O . VAL A 1 203 ? 14.423 -19.223 24.840 1.00 66.00 203 VAL A O 1
ATOM 1560 N N . ALA A 1 204 ? 13.204 -21.071 25.217 1.00 74.81 204 ALA A N 1
ATOM 1561 C CA . ALA A 1 204 ? 14.272 -22.009 24.880 1.00 74.81 204 ALA A CA 1
ATOM 1562 C C . ALA A 1 204 ? 14.759 -21.867 23.426 1.00 74.81 204 ALA A C 1
ATOM 1564 O O . ALA A 1 204 ? 15.960 -21.919 23.161 1.00 74.81 204 ALA A O 1
ATOM 1565 N N . ALA A 1 205 ? 13.851 -21.666 22.468 1.00 68.25 205 ALA A N 1
ATOM 1566 C CA . ALA A 1 205 ? 14.217 -21.504 21.063 1.00 68.25 205 ALA A CA 1
ATOM 1567 C C . ALA A 1 205 ? 14.928 -20.167 20.783 1.00 68.25 205 ALA A C 1
ATOM 1569 O O . ALA A 1 205 ? 15.832 -20.122 19.948 1.00 68.25 205 ALA A O 1
ATOM 1570 N N . ARG A 1 206 ? 14.573 -19.092 21.502 1.00 68.31 206 ARG A N 1
ATOM 1571 C CA . ARG A 1 206 ? 15.276 -17.799 21.426 1.00 68.31 206 ARG A CA 1
ATOM 1572 C C . ARG A 1 206 ? 16.681 -17.874 22.017 1.00 68.31 206 ARG A C 1
ATOM 1574 O O . ARG A 1 206 ? 17.612 -17.428 21.355 1.00 68.31 206 ARG A O 1
ATOM 1581 N N . ALA A 1 207 ? 16.842 -18.515 23.175 1.00 74.00 207 ALA A N 1
ATOM 1582 C CA . ALA A 1 207 ? 18.160 -18.760 23.763 1.00 74.00 207 ALA A CA 1
ATOM 1583 C C . ALA A 1 207 ? 19.076 -19.531 22.792 1.00 74.00 207 ALA A C 1
ATOM 1585 O O . ALA A 1 207 ? 20.200 -19.114 22.530 1.00 74.00 207 ALA A O 1
ATOM 1586 N N . ARG A 1 208 ? 18.550 -20.573 22.128 1.00 80.06 208 ARG A N 1
ATOM 1587 C CA . ARG A 1 208 ? 19.294 -21.300 21.082 1.00 80.06 208 ARG A CA 1
ATOM 1588 C C . ARG A 1 208 ? 19.718 -20.414 19.909 1.00 80.06 208 ARG A C 1
ATOM 1590 O O . ARG A 1 208 ? 20.797 -20.617 19.370 1.00 80.06 208 ARG A O 1
ATOM 1597 N N . LEU A 1 209 ? 18.896 -19.452 19.477 1.00 69.81 209 LEU A N 1
ATOM 1598 C CA . LEU A 1 209 ? 19.271 -18.526 18.397 1.00 69.81 209 LEU A CA 1
ATOM 1599 C C . LEU A 1 209 ? 20.417 -17.589 18.800 1.00 69.81 209 LEU A C 1
ATOM 1601 O O . LEU A 1 209 ? 21.241 -17.252 17.950 1.00 69.81 209 LEU A O 1
ATOM 1605 N N . GLU A 1 210 ? 20.467 -17.177 20.066 1.00 72.75 210 GLU A N 1
ATOM 1606 C CA . GLU A 1 210 ? 21.559 -16.366 20.611 1.00 72.75 210 GLU A CA 1
ATOM 1607 C C . GLU A 1 210 ? 22.860 -17.166 20.707 1.00 72.75 210 GLU A C 1
ATOM 1609 O O . GLU A 1 210 ? 23.911 -16.672 20.293 1.00 72.75 210 GLU A O 1
ATOM 1614 N N . ASP A 1 211 ? 22.786 -18.420 21.154 1.00 85.06 211 ASP A N 1
ATOM 1615 C CA . ASP A 1 211 ? 23.937 -19.326 21.187 1.00 85.06 211 ASP A CA 1
ATOM 1616 C C . ASP A 1 211 ? 24.473 -19.603 19.776 1.00 85.06 211 ASP A C 1
ATOM 1618 O O . ASP A 1 211 ? 25.658 -19.406 19.516 1.00 85.06 211 ASP A O 1
ATOM 1622 N N . LEU A 1 212 ? 23.590 -19.905 18.816 1.00 82.88 212 LEU A N 1
ATOM 1623 C CA . LEU A 1 212 ? 23.963 -20.087 17.408 1.00 82.88 212 LEU A CA 1
ATOM 1624 C C . LEU A 1 212 ? 24.640 -18.846 16.809 1.00 82.88 212 LEU A C 1
ATOM 1626 O O . LEU A 1 212 ? 25.547 -18.968 15.984 1.00 82.88 212 LEU A O 1
ATOM 1630 N N . ALA A 1 213 ? 24.193 -17.644 17.185 1.00 71.25 213 ALA A N 1
ATOM 1631 C CA . ALA A 1 213 ? 24.803 -16.400 16.724 1.00 71.25 213 ALA A CA 1
ATOM 1632 C C . ALA A 1 213 ? 26.204 -16.196 17.319 1.00 71.25 213 ALA A C 1
ATOM 1634 O O . ALA A 1 213 ? 27.105 -15.747 16.605 1.00 71.25 213 ALA A O 1
ATOM 1635 N N . ARG A 1 214 ? 26.398 -16.555 18.595 1.00 85.12 214 ARG A N 1
ATOM 1636 C CA . ARG A 1 214 ? 27.698 -16.510 19.275 1.00 85.12 214 ARG A CA 1
ATOM 1637 C C . ARG A 1 214 ? 28.686 -17.494 18.650 1.00 85.12 214 ARG A C 1
ATOM 1639 O O . ARG A 1 214 ? 29.797 -17.093 18.313 1.00 85.12 214 ARG A O 1
ATOM 1646 N N . ASP A 1 215 ? 28.258 -18.728 18.412 1.00 85.56 215 ASP A N 1
ATOM 1647 C CA . ASP A 1 215 ? 29.094 -19.793 17.851 1.00 85.56 215 ASP A CA 1
ATOM 1648 C C . ASP A 1 215 ? 29.483 -19.518 16.391 1.00 85.56 215 ASP A C 1
ATOM 1650 O O . ASP A 1 215 ? 30.625 -19.748 15.990 1.00 85.56 215 ASP A O 1
ATOM 1654 N N . TYR A 1 216 ? 28.574 -18.941 15.596 1.00 75.62 216 TYR A N 1
ATOM 1655 C CA . TYR A 1 216 ? 28.901 -18.471 14.248 1.00 75.62 216 TYR A CA 1
ATOM 1656 C C . TYR A 1 216 ? 29.891 -17.296 14.274 1.00 75.62 216 TYR A C 1
ATOM 1658 O O . TYR A 1 216 ? 30.843 -17.275 13.496 1.00 75.62 216 TYR A O 1
ATOM 1666 N N . GLY A 1 217 ? 29.706 -16.338 15.191 1.00 72.25 217 GLY A N 1
ATOM 1667 C CA . GLY A 1 217 ? 30.630 -15.214 15.379 1.00 72.25 217 GLY A CA 1
ATOM 1668 C C . GLY A 1 217 ? 32.029 -15.646 15.836 1.00 72.25 217 GLY A C 1
ATOM 1669 O O . GLY A 1 217 ? 33.014 -15.026 15.446 1.00 72.25 217 GLY A O 1
ATOM 1670 N N . ALA A 1 218 ? 32.119 -16.736 16.602 1.00 88.81 218 ALA A N 1
ATOM 1671 C CA . ALA A 1 218 ? 33.369 -17.356 17.038 1.00 88.81 218 ALA A CA 1
ATOM 1672 C C . ALA A 1 218 ? 34.007 -18.283 15.982 1.00 88.81 218 ALA A C 1
ATOM 1674 O O . ALA A 1 218 ? 35.099 -18.800 16.205 1.00 88.81 218 ALA A O 1
ATOM 1675 N N . GLY A 1 219 ? 33.345 -18.508 14.841 1.00 85.62 219 GLY A N 1
ATOM 1676 C CA . GLY A 1 219 ? 33.823 -19.401 13.781 1.00 85.62 219 GLY A CA 1
ATOM 1677 C C . GLY A 1 219 ? 33.670 -20.898 14.084 1.00 85.62 219 GLY A C 1
ATOM 1678 O O . GLY A 1 219 ? 34.229 -21.716 13.359 1.00 85.62 219 GLY A O 1
ATOM 1679 N N . ALA A 1 220 ? 32.914 -21.265 15.123 1.00 88.00 220 ALA A N 1
ATOM 1680 C CA . ALA A 1 220 ? 32.659 -22.654 15.511 1.00 88.00 220 ALA A CA 1
ATOM 1681 C C . ALA A 1 220 ? 31.585 -23.343 14.644 1.00 88.00 220 ALA A C 1
ATOM 1683 O O . ALA A 1 220 ? 31.477 -24.566 14.661 1.00 88.00 220 ALA A O 1
ATOM 1684 N N . LEU A 1 221 ? 30.802 -22.572 13.877 1.00 84.25 221 LEU A N 1
ATOM 1685 C CA . LEU A 1 221 ? 29.759 -23.066 12.971 1.00 84.25 221 LEU A CA 1
ATOM 1686 C C . LEU A 1 221 ? 30.010 -22.613 11.536 1.00 84.25 221 LEU A C 1
ATOM 1688 O O . LEU A 1 221 ? 30.255 -21.432 11.274 1.00 84.25 221 LEU A O 1
ATOM 1692 N N . SER A 1 222 ? 29.830 -23.520 10.577 1.00 87.12 222 SER A N 1
ATOM 1693 C CA . SER A 1 222 ? 29.754 -23.128 9.173 1.00 87.12 222 SER A CA 1
ATOM 1694 C C . SER A 1 222 ? 28.457 -22.363 8.881 1.00 87.12 222 SER A C 1
ATOM 1696 O O . SER A 1 222 ? 27.432 -22.491 9.556 1.00 87.12 222 SER A O 1
ATOM 1698 N N . ARG A 1 223 ? 28.460 -21.587 7.793 1.00 75.62 223 ARG A N 1
ATOM 1699 C CA . ARG A 1 223 ? 27.269 -20.862 7.320 1.00 75.62 223 ARG A CA 1
ATOM 1700 C C . ARG A 1 223 ? 26.079 -21.791 7.035 1.00 75.62 223 ARG A C 1
ATOM 1702 O O . ARG A 1 223 ? 24.934 -21.380 7.228 1.00 75.62 223 ARG A O 1
ATOM 1709 N N . ALA A 1 224 ? 26.338 -23.007 6.551 1.00 74.25 224 ALA A N 1
ATOM 1710 C CA . ALA A 1 224 ? 25.298 -23.989 6.248 1.00 74.25 224 ALA A CA 1
ATOM 1711 C C . ALA A 1 224 ? 24.665 -24.549 7.532 1.00 74.25 224 ALA A C 1
ATOM 1713 O O . ALA A 1 224 ? 23.440 -24.600 7.633 1.00 74.25 224 ALA A O 1
ATOM 1714 N N . GLU A 1 225 ? 25.486 -24.878 8.532 1.00 77.38 225 GLU A N 1
ATOM 1715 C CA . GLU A 1 225 ? 25.032 -25.367 9.841 1.00 77.38 225 GLU A CA 1
ATOM 1716 C C . GLU A 1 225 ? 24.268 -24.286 10.608 1.00 77.38 225 GLU A C 1
ATOM 1718 O O . GLU A 1 225 ? 23.178 -24.548 11.115 1.00 77.38 225 GLU A O 1
ATOM 1723 N N . PHE A 1 226 ? 24.763 -23.043 10.602 1.00 79.38 226 PHE A N 1
ATOM 1724 C CA . PHE A 1 226 ? 24.054 -21.907 11.191 1.00 79.38 226 PHE A CA 1
ATOM 1725 C C . PHE A 1 226 ? 22.679 -21.699 10.547 1.00 79.38 226 PHE A C 1
ATOM 1727 O O . PHE A 1 226 ? 21.684 -21.523 11.247 1.00 79.38 226 PHE A O 1
ATOM 1734 N N . HIS A 1 227 ? 22.596 -21.735 9.212 1.00 75.19 227 HIS A N 1
ATOM 1735 C CA . HIS A 1 227 ? 21.322 -21.585 8.513 1.00 75.19 227 HIS A CA 1
ATOM 1736 C C . HIS A 1 227 ? 20.347 -22.718 8.862 1.00 75.19 227 HIS A C 1
ATOM 1738 O O . HIS A 1 227 ? 19.189 -22.444 9.173 1.00 75.19 227 HIS A O 1
ATOM 1744 N N . ALA A 1 228 ? 20.801 -23.974 8.846 1.00 76.00 228 ALA A N 1
ATOM 1745 C CA . ALA A 1 228 ? 19.966 -25.128 9.171 1.00 76.00 228 ALA A CA 1
ATOM 1746 C C . ALA A 1 228 ? 19.445 -25.076 10.620 1.00 76.00 228 ALA A C 1
ATOM 1748 O O . ALA A 1 228 ? 18.240 -25.202 10.851 1.00 76.00 228 ALA A O 1
ATOM 1749 N N . ALA A 1 229 ? 20.325 -24.803 11.585 1.00 72.81 229 ALA A N 1
ATOM 1750 C CA . ALA A 1 229 ? 19.963 -24.708 12.997 1.00 72.81 229 ALA A CA 1
ATOM 1751 C C . ALA A 1 229 ? 19.050 -23.503 13.287 1.00 72.81 229 ALA A C 1
ATOM 1753 O O . ALA A 1 229 ? 18.090 -23.611 14.053 1.00 72.81 229 ALA A O 1
ATOM 1754 N N . ARG A 1 230 ? 19.280 -22.368 12.611 1.00 75.88 230 ARG A N 1
ATOM 1755 C CA . ARG A 1 230 ? 18.418 -21.184 12.695 1.00 75.88 230 ARG A CA 1
ATOM 1756 C C . ARG A 1 230 ? 17.012 -21.460 12.172 1.00 75.88 230 ARG A C 1
ATOM 1758 O O . ARG A 1 230 ? 16.051 -21.054 12.817 1.00 75.88 230 ARG A O 1
ATOM 1765 N N . VAL A 1 231 ? 16.882 -22.144 11.035 1.00 74.81 231 VAL A N 1
ATOM 1766 C CA . VAL A 1 231 ? 15.574 -22.515 10.469 1.00 74.81 231 VAL A CA 1
ATOM 1767 C C . VAL A 1 231 ? 14.811 -23.432 11.427 1.00 74.81 231 VAL A C 1
ATOM 1769 O O . VAL A 1 231 ? 13.632 -23.193 11.673 1.00 74.81 231 VAL A O 1
ATOM 1772 N N . ALA A 1 232 ? 15.479 -24.416 12.035 1.00 77.56 232 ALA A N 1
ATOM 1773 C CA . ALA A 1 232 ? 14.857 -25.303 13.019 1.00 77.56 232 ALA A CA 1
ATOM 1774 C C . ALA A 1 232 ? 14.376 -24.548 14.275 1.00 77.56 232 ALA A C 1
ATOM 1776 O O . ALA A 1 232 ? 13.246 -24.744 14.723 1.00 77.56 232 ALA A O 1
ATOM 1777 N N . ALA A 1 233 ? 15.194 -23.640 14.819 1.00 67.75 233 ALA A N 1
ATOM 1778 C CA . ALA A 1 233 ? 14.814 -22.826 15.975 1.00 67.75 233 ALA A CA 1
ATOM 1779 C C . ALA A 1 233 ? 13.671 -21.843 15.653 1.00 67.75 233 ALA A C 1
ATOM 1781 O O . ALA A 1 233 ? 12.770 -21.653 16.467 1.00 67.75 233 ALA A O 1
ATOM 1782 N N . GLN A 1 234 ? 13.659 -21.260 14.450 1.00 66.81 234 GLN A N 1
ATOM 1783 C CA . GLN A 1 234 ? 12.563 -20.405 13.983 1.00 66.81 234 GLN A CA 1
ATOM 1784 C C . GLN A 1 234 ? 11.260 -21.187 13.764 1.00 66.81 234 GLN A C 1
ATOM 1786 O O . GLN A 1 234 ? 10.197 -20.683 14.121 1.00 66.81 234 GLN A O 1
ATOM 1791 N N . GLY A 1 235 ? 11.332 -22.415 13.240 1.00 62.59 235 GLY A N 1
ATOM 1792 C CA . GLY A 1 235 ? 10.180 -23.315 13.136 1.00 62.59 235 GLY A CA 1
ATOM 1793 C C . GLY A 1 235 ? 9.570 -23.630 14.504 1.00 62.59 235 GLY A C 1
ATOM 1794 O O . GLY A 1 235 ? 8.367 -23.489 14.688 1.00 62.59 235 GLY A O 1
ATOM 1795 N N . ALA A 1 236 ? 10.406 -23.920 15.506 1.00 71.75 236 ALA A N 1
ATOM 1796 C CA . ALA A 1 236 ? 9.945 -24.171 16.872 1.00 71.75 236 ALA A CA 1
ATOM 1797 C C . ALA A 1 236 ? 9.253 -22.952 17.518 1.00 71.75 236 ALA A C 1
ATOM 1799 O O . ALA A 1 236 ? 8.285 -23.121 18.261 1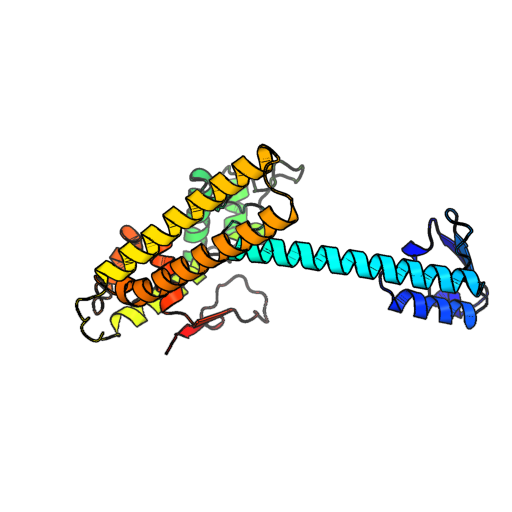.00 71.75 236 ALA A O 1
ATOM 1800 N N . ILE A 1 237 ? 9.724 -21.731 17.229 1.00 61.00 237 ILE A N 1
ATOM 1801 C CA . ILE A 1 237 ? 9.056 -20.489 17.656 1.00 61.00 237 ILE A CA 1
ATOM 1802 C C . ILE A 1 237 ? 7.688 -20.376 16.984 1.00 61.00 237 ILE A C 1
ATOM 1804 O O . ILE A 1 237 ? 6.697 -20.165 17.676 1.00 61.00 237 ILE A O 1
ATOM 1808 N N . HIS A 1 238 ? 7.624 -20.567 15.666 1.00 60.28 238 HIS A N 1
ATOM 1809 C CA . HIS A 1 238 ? 6.376 -20.486 14.910 1.00 60.28 238 HIS A CA 1
ATOM 1810 C C . HIS A 1 238 ? 5.328 -21.494 15.406 1.00 60.28 238 HIS A C 1
ATOM 1812 O O . HIS A 1 238 ? 4.177 -21.127 15.633 1.00 60.28 238 HIS A O 1
ATOM 1818 N N . ASP A 1 239 ? 5.723 -22.745 15.645 1.00 68.50 239 ASP A N 1
ATOM 1819 C CA . ASP A 1 239 ? 4.819 -23.790 16.134 1.00 68.50 239 ASP A CA 1
ATOM 1820 C C . ASP A 1 239 ? 4.314 -23.498 17.555 1.00 68.50 239 ASP A C 1
ATOM 1822 O O . ASP A 1 239 ? 3.141 -23.723 17.867 1.00 68.50 239 ASP A O 1
ATOM 1826 N N . ALA A 1 240 ? 5.180 -22.961 18.421 1.00 64.88 240 ALA A N 1
ATOM 1827 C CA . ALA A 1 240 ? 4.803 -22.546 19.768 1.00 64.88 240 ALA A CA 1
ATOM 1828 C C . ALA A 1 240 ? 3.884 -21.311 19.755 1.00 64.88 240 ALA A C 1
ATOM 1830 O O . ALA A 1 240 ? 2.912 -21.265 20.508 1.00 64.88 240 ALA A O 1
ATOM 1831 N N . GLU A 1 241 ? 4.121 -20.348 18.863 1.00 57.78 241 GLU A N 1
ATOM 1832 C CA . GLU A 1 241 ? 3.238 -19.198 18.633 1.00 57.78 241 GLU A CA 1
ATOM 1833 C C . GLU A 1 241 ? 1.881 -19.629 18.061 1.00 57.78 241 GLU A C 1
ATOM 1835 O O . GLU A 1 241 ? 0.843 -19.110 18.468 1.00 57.78 241 GLU A O 1
ATOM 1840 N N . LEU A 1 242 ? 1.853 -20.626 17.176 1.00 56.19 242 LEU A N 1
ATOM 1841 C CA . LEU A 1 242 ? 0.624 -21.194 16.626 1.00 56.19 242 LEU A CA 1
ATOM 1842 C C . LEU A 1 242 ? -0.167 -21.970 17.693 1.00 56.19 242 LEU A C 1
ATOM 1844 O O . LEU A 1 242 ? -1.399 -21.896 17.723 1.00 56.19 242 LEU A O 1
ATOM 1848 N N . ALA A 1 243 ? 0.520 -22.665 18.604 1.00 63.41 243 ALA A N 1
ATOM 1849 C CA . ALA A 1 243 ? -0.090 -23.287 19.777 1.00 63.41 243 ALA A CA 1
ATOM 1850 C C . ALA A 1 243 ? -0.671 -22.236 20.740 1.00 63.41 243 ALA A C 1
ATOM 1852 O O . ALA A 1 243 ? -1.828 -22.363 21.146 1.00 63.41 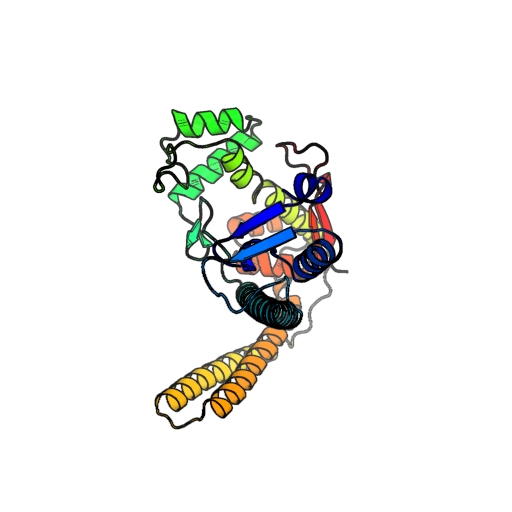243 ALA A O 1
ATOM 1853 N N . LEU A 1 244 ? 0.070 -21.155 21.022 1.00 56.41 244 LEU A N 1
ATOM 1854 C CA . LEU A 1 244 ? -0.441 -20.012 21.784 1.00 56.41 244 LEU A CA 1
ATOM 1855 C C . LEU A 1 244 ? -1.652 -19.388 21.096 1.00 56.41 244 LEU A C 1
ATOM 1857 O O . LEU A 1 244 ? -2.653 -19.155 21.754 1.00 56.41 244 LEU A O 1
ATOM 1861 N N . GLY A 1 245 ? -1.621 -19.178 19.780 1.00 49.31 245 GLY A N 1
ATOM 1862 C CA . GLY A 1 245 ? -2.739 -18.618 19.020 1.00 49.31 245 GLY A CA 1
ATOM 1863 C C . GLY A 1 245 ? -4.008 -19.474 19.086 1.00 49.31 245 GLY A C 1
ATOM 1864 O O . GLY A 1 245 ? -5.108 -18.931 19.151 1.00 49.31 245 GLY A O 1
ATOM 1865 N N . LYS A 1 246 ? -3.878 -20.807 19.126 1.00 54.88 246 LYS A N 1
ATOM 1866 C CA . LYS A 1 246 ? -5.010 -21.733 19.310 1.00 54.88 246 LYS A CA 1
ATOM 1867 C C . LYS A 1 246 ? -5.604 -21.650 20.719 1.00 54.88 246 LYS A C 1
ATOM 1869 O O . LYS A 1 246 ? -6.823 -21.590 20.844 1.00 54.88 246 LYS A O 1
ATOM 1874 N N . VAL A 1 247 ? -4.770 -21.584 21.759 1.00 51.41 247 VAL A N 1
ATOM 1875 C CA . VAL A 1 247 ? -5.233 -21.414 23.150 1.00 51.41 247 VAL A CA 1
ATOM 1876 C C . VAL A 1 247 ? -5.815 -20.014 23.372 1.00 51.41 247 VAL A C 1
ATOM 1878 O O . VAL A 1 247 ? -6.846 -19.852 24.022 1.00 51.41 247 VAL A O 1
ATOM 1881 N N . ASN A 1 248 ? -5.219 -18.999 22.747 1.00 46.72 248 ASN A N 1
ATOM 1882 C CA . ASN A 1 248 ? -5.668 -17.616 22.825 1.00 46.72 248 ASN A CA 1
ATOM 1883 C C . ASN A 1 248 ? -6.993 -17.388 22.072 1.00 46.72 248 ASN A C 1
ATOM 1885 O O . ASN A 1 248 ? -7.711 -16.470 22.426 1.00 46.72 248 ASN A O 1
ATOM 1889 N N . ARG A 1 249 ? -7.409 -18.235 21.113 1.00 46.28 249 ARG A N 1
ATOM 1890 C CA . ARG A 1 249 ? -8.787 -18.189 20.561 1.00 46.28 249 ARG A CA 1
ATOM 1891 C C . ARG A 1 249 ? -9.852 -18.528 21.606 1.00 46.28 249 ARG A C 1
ATOM 1893 O O . ARG A 1 249 ? -10.887 -17.877 21.637 1.00 46.28 249 ARG A O 1
ATOM 1900 N N . ALA A 1 250 ? -9.587 -19.518 22.459 1.00 43.19 250 ALA A N 1
ATOM 1901 C CA . ALA A 1 250 ? -10.488 -19.908 23.545 1.00 43.19 250 ALA A CA 1
ATOM 1902 C C . ALA A 1 250 ? -10.369 -18.978 24.770 1.00 43.19 250 ALA A C 1
ATOM 1904 O O . ALA A 1 250 ? -11.326 -18.823 25.523 1.00 43.19 250 ALA A O 1
ATOM 1905 N N . SER A 1 251 ? -9.209 -18.334 24.960 1.00 42.97 251 SER A N 1
ATOM 1906 C CA . SER A 1 251 ? -8.943 -17.432 26.090 1.00 42.97 251 SER A CA 1
ATOM 1907 C C . SER A 1 251 ? -9.222 -15.948 25.809 1.00 42.97 251 SER A C 1
ATOM 1909 O O . SER A 1 251 ? -9.556 -15.236 26.747 1.00 42.97 251 SER A O 1
ATOM 1911 N N . ALA A 1 252 ? -9.127 -15.462 24.565 1.00 46.41 252 ALA A N 1
ATOM 1912 C CA . ALA A 1 252 ? -9.418 -14.064 24.203 1.00 46.41 252 ALA A CA 1
ATOM 1913 C C . ALA A 1 252 ? -10.908 -13.718 24.325 1.00 46.41 252 ALA A C 1
ATOM 1915 O O . ALA A 1 252 ? -11.257 -12.550 24.439 1.00 46.41 252 ALA A O 1
ATOM 1916 N N . LEU A 1 253 ? -11.770 -14.738 24.319 1.00 50.84 253 LEU A N 1
ATOM 1917 C CA . LEU A 1 253 ? -13.201 -14.626 24.596 1.00 50.84 253 LEU A CA 1
ATOM 1918 C C . LEU A 1 253 ? -13.532 -14.765 26.096 1.00 50.84 253 LEU A C 1
ATOM 1920 O O . LEU A 1 253 ? -14.674 -14.560 26.498 1.00 50.84 253 LEU A O 1
ATOM 1924 N N . LYS A 1 254 ? -12.551 -15.115 26.940 1.00 43.53 254 LYS A N 1
ATOM 1925 C CA . LYS A 1 254 ? -12.738 -15.353 28.375 1.00 43.53 254 LYS A CA 1
ATOM 1926 C C . LYS A 1 254 ? -12.624 -14.021 29.128 1.00 43.53 254 LYS A C 1
ATOM 1928 O O . LYS A 1 254 ? -11.571 -13.392 29.106 1.00 43.53 254 LYS A O 1
ATOM 1933 N N . GLY A 1 255 ? -13.704 -13.602 29.791 1.00 48.94 255 GLY A N 1
ATOM 1934 C CA . GLY A 1 255 ? -13.763 -12.351 30.564 1.00 48.94 255 GLY A CA 1
ATOM 1935 C C . GLY A 1 255 ? -14.251 -11.122 29.788 1.00 48.94 255 GLY A C 1
ATOM 1936 O O . GLY A 1 255 ? -14.249 -10.026 30.339 1.00 48.94 255 GLY A O 1
ATOM 1937 N N . LEU A 1 256 ? -14.681 -11.285 28.532 1.00 58.56 256 LEU A N 1
ATOM 1938 C CA . LEU A 1 256 ? -15.386 -10.228 27.806 1.00 58.56 256 LEU A CA 1
ATOM 1939 C C . LEU A 1 256 ? -16.833 -10.126 28.333 1.00 58.56 256 LEU A C 1
ATOM 1941 O O . LEU A 1 256 ? -17.443 -11.175 28.562 1.00 58.56 256 LEU A O 1
ATOM 1945 N N . PRO A 1 257 ? -17.408 -8.918 28.488 1.00 56.78 257 PRO A N 1
ATOM 1946 C CA . PRO A 1 257 ? -18.809 -8.723 28.869 1.00 56.78 257 PRO A CA 1
ATOM 1947 C C . PRO A 1 257 ? -19.744 -9.032 27.685 1.00 56.78 257 PRO A C 1
ATOM 1949 O O . PRO A 1 257 ? -20.429 -8.176 27.136 1.00 56.78 257 PRO A O 1
ATOM 1952 N N . ILE A 1 258 ? -19.707 -10.278 27.226 1.00 58.38 258 ILE A N 1
ATOM 1953 C CA . ILE A 1 258 ? -20.516 -10.792 26.121 1.00 58.38 258 ILE A CA 1
ATOM 1954 C C . ILE A 1 258 ? -21.989 -10.725 26.534 1.00 58.38 258 ILE A C 1
ATOM 1956 O O . ILE A 1 258 ? -22.334 -11.116 27.647 1.00 58.38 258 ILE A O 1
ATOM 196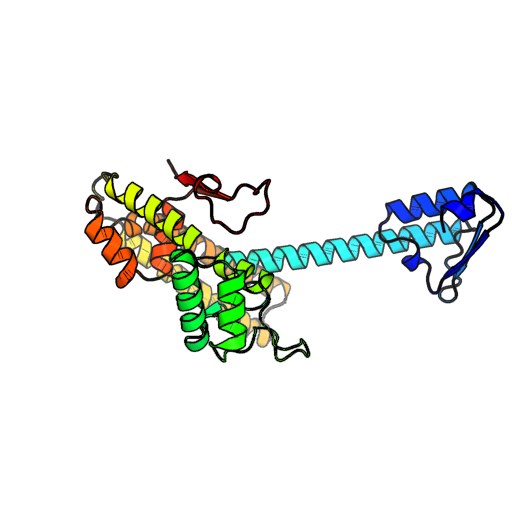0 N N . GLY A 1 259 ? -22.844 -10.201 25.655 1.00 57.78 259 GLY A N 1
ATOM 1961 C CA . GLY A 1 259 ? -24.250 -9.918 25.969 1.00 57.78 259 GLY A CA 1
ATOM 1962 C C . GLY A 1 259 ? -24.533 -8.500 26.482 1.00 57.78 259 GLY A C 1
ATOM 1963 O O . GLY A 1 259 ? -25.691 -8.095 26.492 1.00 57.78 259 GLY A O 1
ATOM 1964 N N . ASP A 1 260 ? -23.508 -7.722 26.851 1.00 69.19 260 ASP A N 1
ATOM 1965 C CA . ASP A 1 260 ? -23.653 -6.329 27.294 1.00 69.19 260 ASP A CA 1
ATOM 1966 C C . ASP A 1 260 ? -22.936 -5.378 26.327 1.00 69.19 260 ASP A C 1
ATOM 1968 O O . ASP A 1 260 ? -21.729 -5.136 26.403 1.00 69.19 260 ASP A O 1
ATOM 1972 N N . GLU A 1 261 ? -23.700 -4.828 25.381 1.00 75.00 261 GLU A N 1
ATOM 1973 C CA . GLU A 1 261 ? -23.171 -3.916 24.366 1.00 75.00 261 GLU A CA 1
ATOM 1974 C C . GLU A 1 261 ? -22.549 -2.650 24.978 1.00 75.00 261 GLU A C 1
ATOM 1976 O O . GLU A 1 261 ? -21.538 -2.157 24.472 1.00 75.00 261 GLU A O 1
ATOM 1981 N N . ALA A 1 262 ? -23.107 -2.127 26.073 1.00 71.88 262 ALA A N 1
ATOM 1982 C CA . ALA A 1 262 ? -22.602 -0.913 26.707 1.00 71.88 262 ALA A CA 1
ATOM 1983 C C . ALA A 1 262 ? -21.236 -1.166 27.357 1.00 71.88 262 ALA A C 1
ATOM 1985 O O . ALA A 1 262 ? -20.297 -0.390 27.151 1.00 71.88 262 ALA A O 1
ATOM 1986 N N . ALA A 1 263 ? -21.095 -2.290 28.062 1.00 67.31 263 ALA A N 1
ATOM 1987 C CA . ALA A 1 263 ? -19.825 -2.711 28.640 1.00 67.31 263 ALA A CA 1
ATOM 1988 C C . ALA A 1 263 ? -18.776 -3.039 27.562 1.00 67.31 263 ALA A C 1
ATOM 1990 O O . ALA A 1 263 ? -17.613 -2.663 27.702 1.00 67.31 263 ALA A O 1
ATOM 1991 N N . LEU A 1 264 ? -19.175 -3.663 26.446 1.00 74.19 264 LEU A N 1
ATOM 1992 C CA . LEU A 1 264 ? -18.285 -3.920 25.306 1.00 74.19 264 LEU A CA 1
ATOM 1993 C C . LEU A 1 264 ? -17.790 -2.623 24.653 1.00 74.19 264 LEU A C 1
ATOM 1995 O O . LEU A 1 264 ? -16.610 -2.523 24.320 1.00 74.19 264 LEU A O 1
ATOM 1999 N N . ARG A 1 265 ? -18.662 -1.619 24.482 1.00 78.56 265 ARG A N 1
ATOM 2000 C CA . ARG A 1 265 ? -18.281 -0.301 23.941 1.00 78.56 265 ARG A CA 1
ATOM 2001 C C . ARG A 1 265 ? -17.305 0.424 24.858 1.00 78.56 265 ARG A C 1
ATOM 2003 O O . ARG A 1 265 ? -16.303 0.942 24.370 1.00 78.56 265 ARG A O 1
ATOM 2010 N N . TYR A 1 266 ? -17.570 0.424 26.162 1.00 70.38 266 TYR A N 1
ATOM 2011 C CA . TYR A 1 266 ? -16.683 1.029 27.153 1.00 70.38 266 TYR A CA 1
ATOM 2012 C C . TYR A 1 266 ? -15.312 0.346 27.165 1.00 70.38 266 TYR A C 1
ATOM 2014 O O . TYR A 1 266 ? -14.284 1.006 27.019 1.00 70.38 266 TYR A O 1
ATOM 2022 N N . ALA A 1 267 ? -15.293 -0.986 27.223 1.00 67.81 267 ALA A N 1
ATOM 2023 C CA . ALA A 1 267 ? -14.055 -1.748 27.233 1.00 67.81 267 ALA A CA 1
ATOM 2024 C C . ALA A 1 267 ? -13.262 -1.581 25.922 1.00 67.81 267 ALA A C 1
ATOM 2026 O O . ALA A 1 267 ? -12.039 -1.444 25.939 1.00 67.81 267 ALA A O 1
ATOM 2027 N N . TRP A 1 268 ? -13.945 -1.507 24.772 1.00 76.81 268 TRP A N 1
ATOM 2028 C CA . TRP A 1 268 ? -13.312 -1.222 23.484 1.00 76.81 268 TRP A CA 1
ATOM 2029 C C . TRP A 1 268 ? -12.732 0.192 23.402 1.00 76.81 268 TRP A C 1
ATOM 2031 O O . TRP A 1 268 ? -11.712 0.382 22.743 1.00 76.81 268 TRP A O 1
ATOM 2041 N N . ALA A 1 269 ? -13.354 1.193 24.018 1.00 72.12 269 ALA A N 1
ATOM 2042 C CA . ALA A 1 269 ? -12.853 2.563 23.992 1.00 72.12 269 ALA A CA 1
ATOM 2043 C C . ALA A 1 269 ? -11.683 2.755 24.970 1.00 72.12 269 ALA A C 1
ATOM 2045 O O . ALA A 1 269 ? -10.602 3.170 24.549 1.00 72.12 269 ALA A O 1
ATOM 2046 N N . GLU A 1 270 ? -11.874 2.360 26.229 1.00 64.88 270 GLU A N 1
ATOM 2047 C CA . GLU A 1 270 ? -11.066 2.840 27.356 1.00 64.88 270 GLU A CA 1
ATOM 2048 C C . GLU A 1 270 ? -10.172 1.767 28.004 1.00 64.88 270 GLU A C 1
ATOM 2050 O O . GLU A 1 270 ? -9.132 2.101 28.568 1.00 64.88 270 GLU A O 1
ATOM 2055 N N . GLU A 1 271 ? -10.520 0.477 27.918 1.00 58.19 271 GLU A N 1
ATOM 2056 C CA . GLU A 1 271 ? -9.813 -0.574 28.677 1.00 58.19 271 GLU A CA 1
ATOM 2057 C C . GLU A 1 271 ? -8.908 -1.464 27.818 1.00 58.19 271 GLU A C 1
ATOM 2059 O O . GLU A 1 271 ? -7.823 -1.867 28.242 1.00 58.19 271 GLU A O 1
ATOM 2064 N N . TRP A 1 272 ? -9.336 -1.818 26.604 1.00 66.00 272 TRP A N 1
ATOM 2065 C CA . TRP A 1 272 ? -8.628 -2.807 25.798 1.00 66.00 272 TRP A CA 1
ATOM 2066 C C . TRP A 1 272 ? -7.420 -2.211 25.088 1.00 66.00 272 TRP A C 1
ATOM 2068 O O . TRP A 1 272 ? -7.472 -1.176 24.420 1.00 66.00 272 TRP A O 1
ATOM 2078 N N . SER A 1 273 ? -6.313 -2.942 25.160 1.00 51.97 273 SER A N 1
ATOM 2079 C CA . SER A 1 273 ? -5.088 -2.600 24.443 1.00 51.97 273 SER A CA 1
ATOM 2080 C C . SER A 1 273 ? -5.210 -2.885 22.937 1.00 51.97 273 SER A C 1
ATOM 2082 O O . SER A 1 273 ? -5.983 -3.743 22.504 1.00 51.97 273 SER A O 1
ATOM 2084 N N . ILE A 1 274 ? -4.406 -2.209 22.106 1.00 52.56 274 ILE A N 1
ATOM 2085 C CA . ILE A 1 274 ? -4.368 -2.456 20.650 1.00 52.56 274 ILE A CA 1
ATOM 2086 C C . ILE A 1 274 ? -4.097 -3.938 20.310 1.00 52.56 274 ILE A C 1
ATOM 2088 O O . ILE A 1 274 ? -4.803 -4.477 19.453 1.00 52.56 274 ILE A O 1
ATOM 2092 N N . PRO A 1 275 ? -3.141 -4.642 20.953 1.00 49.56 275 PRO A N 1
ATOM 2093 C CA . PRO A 1 275 ? -2.935 -6.073 20.716 1.00 49.56 275 PRO A CA 1
ATOM 2094 C C . PRO A 1 275 ? -4.179 -6.924 21.001 1.00 49.56 275 PRO A C 1
ATOM 2096 O O . PRO A 1 275 ? -4.491 -7.826 20.227 1.00 49.56 275 PRO A O 1
ATOM 2099 N N . GLN A 1 276 ? -4.921 -6.606 22.064 1.00 52.47 276 GLN A N 1
ATOM 2100 C CA . GLN A 1 276 ? -6.154 -7.303 22.432 1.00 52.47 276 GLN A CA 1
ATOM 2101 C C . GLN A 1 276 ? -7.276 -7.048 21.418 1.00 52.47 276 GLN A C 1
ATOM 2103 O O . GLN A 1 276 ? -7.879 -8.003 20.930 1.00 52.47 276 GLN A O 1
ATOM 2108 N N . LYS A 1 277 ? -7.487 -5.791 20.999 1.00 62.75 277 LYS A N 1
ATOM 2109 C CA . LYS A 1 277 ? -8.428 -5.448 19.914 1.00 62.75 277 LYS A CA 1
ATOM 2110 C C . LYS A 1 277 ? -8.086 -6.205 18.630 1.00 62.75 277 LYS A C 1
ATOM 2112 O O . LYS A 1 277 ? -8.963 -6.787 18.002 1.00 62.75 277 LYS A O 1
ATOM 2117 N N . ARG A 1 278 ? -6.801 -6.284 18.262 1.00 57.97 278 ARG A N 1
ATOM 2118 C CA . ARG A 1 278 ? -6.344 -7.050 17.086 1.00 57.97 278 ARG A CA 1
ATOM 2119 C C . ARG A 1 278 ? -6.593 -8.550 17.220 1.00 57.97 278 ARG A C 1
ATOM 2121 O O . ARG A 1 278 ? -6.974 -9.172 16.229 1.00 57.97 278 ARG A O 1
ATOM 2128 N N . ALA A 1 279 ? -6.396 -9.128 18.403 1.00 57.66 279 ALA A N 1
ATOM 2129 C CA . ALA A 1 279 ? -6.695 -10.535 18.658 1.00 57.66 279 ALA A CA 1
ATOM 2130 C C . ALA A 1 279 ? -8.192 -10.835 18.467 1.00 57.66 279 ALA A C 1
ATOM 2132 O O . ALA A 1 279 ? -8.525 -11.805 17.790 1.00 57.66 279 ALA A O 1
ATOM 2133 N N . ILE A 1 280 ? -9.070 -9.960 18.972 1.00 70.62 280 ILE A N 1
ATOM 2134 C CA . ILE A 1 280 ? -10.533 -10.055 18.823 1.00 70.62 280 ILE A CA 1
ATOM 2135 C C . ILE A 1 280 ? -10.957 -9.897 17.354 1.00 70.62 280 ILE A C 1
ATOM 2137 O O . ILE A 1 280 ? -11.726 -10.701 16.834 1.00 70.62 280 ILE A O 1
ATOM 2141 N N . LEU A 1 281 ? -10.413 -8.907 16.640 1.00 73.19 281 LEU A N 1
ATOM 2142 C CA . LEU A 1 281 ? -10.685 -8.738 15.207 1.00 73.19 281 LEU A CA 1
ATOM 2143 C C . LEU A 1 281 ? -10.269 -9.977 14.409 1.00 73.19 281 LEU A C 1
ATOM 2145 O O . LEU A 1 281 ? -11.020 -10.456 13.567 1.00 73.19 281 LEU A O 1
ATOM 2149 N N . THR A 1 282 ? -9.090 -10.526 14.705 1.00 67.19 282 THR A N 1
ATOM 2150 C CA . THR A 1 282 ? -8.548 -11.695 13.997 1.00 67.19 282 THR A CA 1
ATOM 2151 C C . THR A 1 282 ? -9.316 -12.977 14.326 1.00 67.19 282 THR A C 1
ATOM 2153 O O . THR A 1 282 ? -9.362 -13.892 13.498 1.00 67.19 282 THR A O 1
ATOM 2156 N N . SER A 1 283 ? -9.904 -13.090 15.520 1.00 71.31 283 SER A N 1
ATOM 2157 C CA . SER A 1 283 ? -10.711 -14.254 15.890 1.00 71.31 283 SER A CA 1
ATOM 2158 C C . SER A 1 283 ? -12.103 -14.227 15.259 1.00 71.31 283 SER A C 1
ATOM 2160 O O . SER A 1 283 ? -12.598 -15.295 14.914 1.00 71.31 283 SER A O 1
ATOM 2162 N N . LEU A 1 284 ? -12.697 -13.045 15.065 1.00 78.69 284 LEU A N 1
ATOM 2163 C CA . LEU A 1 284 ? -14.080 -12.899 14.597 1.00 78.69 284 LEU A CA 1
ATOM 2164 C C . LEU A 1 284 ? -14.207 -12.650 13.093 1.00 78.69 284 LEU A C 1
ATOM 2166 O O . LEU A 1 284 ? -15.120 -13.180 12.465 1.00 78.69 284 LEU A O 1
ATOM 2170 N N . ILE A 1 285 ? -13.320 -11.848 12.503 1.00 80.12 285 ILE A N 1
ATOM 2171 C CA . ILE A 1 285 ? -13.396 -11.470 11.087 1.00 80.12 285 ILE A CA 1
ATOM 2172 C C . ILE A 1 285 ? -12.583 -12.466 10.261 1.00 80.12 285 ILE A C 1
ATOM 2174 O O . ILE A 1 285 ? -11.409 -12.722 10.545 1.00 80.12 285 ILE A O 1
ATOM 2178 N N . ASP A 1 286 ? -13.212 -13.029 9.232 1.00 79.94 286 ASP A N 1
ATOM 2179 C CA . ASP A 1 286 ? -12.546 -13.826 8.204 1.00 79.94 286 ASP A CA 1
ATOM 2180 C C . ASP A 1 286 ? -11.937 -12.920 7.142 1.00 79.94 286 ASP A C 1
ATOM 2182 O O . ASP A 1 286 ? -10.722 -12.906 6.945 1.00 79.94 286 ASP A O 1
ATOM 2186 N N . THR A 1 287 ? -12.786 -12.105 6.519 1.00 74.25 287 THR A N 1
ATOM 2187 C CA . THR A 1 287 ? -12.411 -11.264 5.387 1.00 74.25 287 THR A CA 1
ATOM 2188 C C . THR A 1 287 ? -13.112 -9.905 5.478 1.00 74.25 287 THR A C 1
ATOM 2190 O O . THR A 1 287 ? -14.307 -9.831 5.759 1.00 74.25 287 THR A O 1
ATOM 2193 N N . LEU A 1 288 ? -12.367 -8.825 5.215 1.00 78.75 288 LEU A N 1
ATOM 2194 C CA . LEU A 1 288 ? -12.878 -7.457 5.065 1.00 78.75 288 LEU A CA 1
ATOM 2195 C C . LEU A 1 288 ? -12.585 -6.982 3.640 1.00 78.75 288 LEU A C 1
ATOM 2197 O O . LEU A 1 288 ? -11.419 -6.893 3.249 1.00 78.75 288 LEU A O 1
ATOM 2201 N N . VAL A 1 289 ? -13.627 -6.654 2.875 1.00 73.88 289 VAL A N 1
ATOM 2202 C CA . VAL A 1 289 ? -13.512 -6.155 1.495 1.00 73.88 289 VAL A CA 1
ATOM 2203 C C . VAL A 1 289 ? -13.980 -4.704 1.434 1.00 73.88 289 VAL A C 1
ATOM 2205 O O . VAL A 1 289 ? -15.052 -4.373 1.923 1.00 73.88 289 VAL A O 1
ATOM 2208 N N . VAL A 1 290 ? -13.178 -3.827 0.818 1.00 76.38 290 VAL A N 1
ATOM 2209 C CA . VAL A 1 290 ? -13.568 -2.438 0.522 1.00 76.38 290 VAL A CA 1
ATOM 2210 C C . VAL A 1 290 ? -13.747 -2.291 -0.987 1.00 76.38 290 VAL A C 1
ATOM 2212 O O . VAL A 1 290 ? -12.770 -2.182 -1.731 1.00 76.38 290 VAL A O 1
ATOM 2215 N N . ASN A 1 291 ? -14.996 -2.278 -1.442 1.00 74.38 291 ASN A N 1
ATOM 2216 C CA . ASN A 1 291 ? -15.351 -2.193 -2.857 1.00 74.38 291 ASN A CA 1
ATOM 2217 C C . ASN A 1 291 ? -14.981 -0.826 -3.463 1.00 74.38 291 ASN A C 1
ATOM 2219 O O . ASN A 1 291 ? -15.030 0.189 -2.760 1.00 74.38 291 ASN A O 1
ATOM 2223 N N . PRO A 1 292 ? -14.610 -0.744 -4.756 1.00 54.22 292 PRO A N 1
ATOM 2224 C CA . PRO A 1 292 ? -14.272 0.518 -5.421 1.00 54.22 292 PRO A CA 1
ATOM 2225 C C . PRO A 1 292 ? -15.456 1.504 -5.456 1.00 54.22 292 PRO A C 1
ATOM 2227 O O . PRO A 1 292 ? -16.613 1.097 -5.478 1.00 54.22 292 PRO A O 1
ATOM 2230 N N . ASP A 1 293 ? -15.172 2.813 -5.453 1.00 60.19 293 ASP A N 1
ATOM 2231 C CA . ASP A 1 293 ? -16.199 3.853 -5.643 1.00 60.19 293 ASP A CA 1
ATOM 2232 C C . ASP A 1 293 ? -16.302 4.206 -7.133 1.00 60.19 293 ASP A C 1
ATOM 2234 O O . ASP A 1 293 ? -15.318 4.718 -7.677 1.00 60.19 293 ASP A O 1
ATOM 2238 N N . PRO A 1 294 ? -17.453 4.007 -7.795 1.00 52.94 294 PRO A N 1
ATOM 2239 C CA . PRO A 1 294 ? -17.621 4.406 -9.189 1.00 52.94 294 PRO A CA 1
ATOM 2240 C C . PRO A 1 294 ? -17.576 5.931 -9.387 1.00 52.94 294 PRO A C 1
ATOM 2242 O O . PRO A 1 294 ? -17.255 6.390 -10.478 1.00 52.94 294 PRO A O 1
ATOM 2245 N N . ASN A 1 295 ? -17.845 6.725 -8.344 1.00 53.00 295 ASN A N 1
ATOM 2246 C CA . ASN A 1 295 ? -17.959 8.185 -8.429 1.00 53.00 295 ASN A CA 1
ATOM 2247 C C . ASN A 1 295 ? -16.805 8.941 -7.748 1.00 53.00 295 ASN A C 1
ATOM 2249 O O . ASN A 1 295 ? -16.846 10.169 -7.661 1.00 53.00 295 ASN A O 1
ATOM 2253 N N . CYS A 1 296 ? -15.775 8.240 -7.254 1.00 47.50 296 CYS A N 1
ATOM 2254 C CA . CYS A 1 296 ? -14.577 8.837 -6.642 1.00 47.50 296 CYS A CA 1
ATOM 2255 C C . CYS A 1 296 ? -14.866 9.917 -5.567 1.00 47.50 296 CYS A C 1
ATOM 2257 O O . CYS A 1 296 ? -14.083 10.863 -5.397 1.00 47.50 296 CYS A O 1
ATOM 2259 N N . GLY A 1 297 ? -15.964 9.780 -4.813 1.00 49.59 297 GLY A N 1
ATOM 2260 C CA . GLY A 1 297 ? -16.430 10.778 -3.846 1.00 49.59 297 GLY A CA 1
ATOM 2261 C C . GLY A 1 297 ? -15.513 10.952 -2.626 1.00 49.59 297 GLY A C 1
ATOM 2262 O O . GLY A 1 297 ? -14.569 10.191 -2.400 1.00 49.59 297 GLY A O 1
ATOM 2263 N N . SER A 1 298 ? -15.757 12.001 -1.834 1.00 46.88 298 SER A N 1
ATOM 2264 C CA . SER A 1 298 ? -15.066 12.260 -0.556 1.00 46.88 298 SER A CA 1
ATOM 2265 C C . SER A 1 298 ? -15.780 11.680 0.665 1.00 46.88 298 SER A C 1
ATOM 2267 O O . SER A 1 298 ? -15.197 11.665 1.742 1.00 46.88 298 SER A O 1
ATOM 2269 N N . ARG A 1 299 ? -17.031 11.233 0.518 1.00 54.38 299 ARG A N 1
ATOM 2270 C CA . ARG A 1 299 ? -17.854 10.707 1.611 1.00 54.38 299 ARG A CA 1
ATOM 2271 C C . ARG A 1 299 ? -17.557 9.221 1.816 1.00 54.38 299 ARG A C 1
ATOM 2273 O O . ARG A 1 299 ? -17.619 8.454 0.856 1.00 54.38 299 ARG A O 1
ATOM 2280 N N . PHE A 1 300 ? -17.259 8.819 3.052 1.00 62.06 300 PHE A N 1
ATOM 2281 C CA . PHE A 1 300 ? -17.226 7.404 3.422 1.00 62.06 300 PHE A CA 1
ATOM 2282 C C . PHE A 1 300 ? -18.624 6.806 3.234 1.00 62.06 300 PHE A C 1
ATOM 2284 O O . PHE A 1 300 ? -19.617 7.402 3.654 1.00 62.06 300 PHE A O 1
ATOM 2291 N N . ARG A 1 301 ? -18.703 5.658 2.558 1.00 68.25 301 ARG A N 1
ATOM 2292 C CA . ARG A 1 301 ? -19.958 4.943 2.317 1.00 68.25 301 ARG A CA 1
ATOM 2293 C C . ARG A 1 301 ? -19.857 3.570 2.982 1.00 68.25 301 ARG A C 1
ATOM 2295 O O . ARG A 1 301 ? -19.123 2.735 2.451 1.00 68.25 301 ARG A O 1
ATOM 2302 N N . PRO A 1 302 ? -20.565 3.344 4.102 1.00 69.62 302 PRO A N 1
ATOM 2303 C CA . PRO A 1 302 ? -20.607 2.058 4.798 1.00 69.62 302 PRO A CA 1
ATOM 2304 C C . PRO A 1 302 ? -20.919 0.875 3.880 1.00 69.62 302 PRO A C 1
ATOM 2306 O O . PRO A 1 302 ? -20.272 -0.157 3.966 1.00 69.62 302 PRO A O 1
ATOM 2309 N N . GLU A 1 303 ? -21.829 1.082 2.925 1.00 76.25 303 GLU A N 1
ATOM 2310 C CA . GLU A 1 303 ? -22.277 0.113 1.910 1.00 76.25 303 GLU A CA 1
ATOM 2311 C C . GLU A 1 303 ? -21.149 -0.465 1.036 1.00 76.25 303 GLU A C 1
ATOM 2313 O O . GLU A 1 303 ? -21.355 -1.436 0.320 1.00 76.25 303 GLU A O 1
ATOM 2318 N N . ARG A 1 304 ? -19.958 0.148 1.040 1.00 75.88 304 ARG A N 1
ATOM 2319 C CA . ARG A 1 304 ? -18.794 -0.341 0.287 1.00 75.88 304 ARG A CA 1
ATOM 2320 C C . ARG A 1 304 ? -17.958 -1.347 1.068 1.00 75.88 304 ARG A C 1
ATOM 2322 O O . ARG A 1 304 ? -17.002 -1.870 0.499 1.00 75.88 304 ARG A O 1
ATOM 2329 N N . VAL A 1 305 ? -18.241 -1.539 2.352 1.00 78.75 305 VAL A N 1
ATOM 2330 C CA . VAL A 1 305 ? -17.462 -2.405 3.231 1.00 78.75 305 VAL A CA 1
ATOM 2331 C C . VAL A 1 305 ? -18.244 -3.684 3.482 1.00 78.75 305 VAL A C 1
ATOM 2333 O O . VAL A 1 305 ? -19.253 -3.665 4.180 1.00 78.75 305 VAL A O 1
ATOM 2336 N N . ASP A 1 306 ? -17.733 -4.793 2.957 1.00 79.25 306 ASP A N 1
ATOM 2337 C CA . ASP A 1 306 ? -18.268 -6.120 3.240 1.00 79.25 306 ASP A CA 1
ATOM 2338 C C . ASP A 1 306 ? -17.431 -6.771 4.346 1.00 79.25 306 ASP A C 1
ATOM 2340 O O . ASP A 1 306 ? -16.207 -6.905 4.226 1.00 79.25 306 ASP A O 1
ATOM 2344 N N . LEU A 1 307 ? -18.096 -7.171 5.431 1.00 83.88 307 LEU A N 1
ATOM 2345 C CA . LEU A 1 307 ? -17.493 -7.887 6.553 1.00 83.88 307 LEU A CA 1
ATOM 2346 C C . LEU A 1 307 ? -18.002 -9.322 6.577 1.00 83.88 307 LEU A C 1
ATOM 2348 O O . LEU A 1 307 ? -19.172 -9.576 6.859 1.00 83.88 307 LEU A O 1
ATOM 2352 N N . LEU A 1 308 ? -17.103 -10.263 6.310 1.00 80.50 308 LEU A N 1
ATOM 2353 C CA . LEU A 1 308 ? -17.368 -11.686 6.448 1.00 80.50 308 LEU A CA 1
ATOM 2354 C C . LEU A 1 308 ? -16.820 -12.145 7.795 1.00 80.50 308 LEU A C 1
ATOM 2356 O O . LEU A 1 308 ? -15.609 -12.124 8.034 1.00 80.50 308 LEU A O 1
ATOM 2360 N N . PHE A 1 309 ? -17.725 -12.532 8.689 1.00 78.94 309 PHE A N 1
ATOM 2361 C CA . PHE A 1 309 ? -17.368 -13.124 9.971 1.00 78.94 309 PHE A CA 1
ATOM 2362 C C . PHE A 1 309 ? -17.057 -14.608 9.800 1.00 78.94 309 PHE A C 1
ATOM 2364 O O . PHE A 1 309 ? -17.613 -15.282 8.932 1.00 78.94 309 PHE A O 1
ATOM 2371 N N . LYS A 1 310 ? -16.175 -15.118 10.655 1.00 73.19 310 LYS A N 1
ATOM 2372 C CA . LYS A 1 310 ? -15.928 -16.555 10.765 1.00 73.19 310 LYS A CA 1
ATOM 2373 C C . LYS A 1 310 ? -17.188 -17.244 11.297 1.00 73.19 310 LYS A C 1
ATOM 2375 O O . LYS A 1 310 ? -17.879 -16.683 12.151 1.00 73.19 310 LYS A O 1
ATOM 2380 N N . ALA A 1 311 ? -17.479 -18.416 10.731 1.00 57.53 311 ALA A N 1
ATOM 2381 C CA . ALA A 1 311 ? -18.564 -19.295 11.163 1.00 57.53 311 ALA A CA 1
ATOM 2382 C C . ALA A 1 311 ? -18.291 -19.884 12.552 1.00 57.53 311 ALA A C 1
ATOM 2384 O O . ALA A 1 311 ? -17.101 -20.141 12.855 1.00 57.53 311 ALA A O 1
#

Sequence (311 aa):
MLARIKTGPSRVVVWHVDRLYRRPRELEDLIDLVESHPIRIEAVMGAAFDLNTHEGRLMARQLVAMAAYESGHKADRIRRANRQKAERGDWHGAPKFGYGLGGVVIPEQAVVVREMADRFLAGQSLRSITKWLNEESGVPSPRADKGTLGVWHATTVKSILVSAPALEELVSGAVIARLAVTELPTPSPDSSGVVGDAMARIVAARARLEDLARDYGAGALSRAEFHAARVAAQGAIHDAELALGKVNRASALKGLPIGDEAALRYAWAEEWSIPQKRAILTSLIDTLVVNPDPNCGSRFRPERVDLLFKA

=== Feature glossary ===
The record interleaves many kinds of information about one protein. Here is each kind framed as the question it answers.

Q: What does the local fold look like, residue by residue?
A: A 3Di character summarizes, for each residue, the relative orientation of the Cα frame of its nearest spatial neighbor. Because it encodes fold topology rather than chemistry, 3Di alignments detect remote structural similarity that sequence alignment misses.

Q: Which residues are in helices, strands, or loops?
A: Secondary structure is the local, repeating backbone conformation. DSSP classifies it into eight states by reading the hydrogen-bond network: three helix types (H, G, I), two β types (E, B), two non-regular types (T, S), and unstructured coil (-).

Q: How big and how compact is the whole molecule?
A: Three whole-structure scalars: the radius of gyration (RMS distance of Cα from centroid, in Å), the count of Cα–Cα contacts (pairs closer than 8 Å and separated by more than four residues in sequence — i.e. tertiary, not local, contacts), and the bounding-box dimensions. Together they distinguish compact globular folds from extended fibres or disordered chains.

Q: How confident is the AlphaFold model at each residue?
A: For AlphaFold models, the B-factor field carries pLDDT — the model's own estimate of local accuracy on a 0–100 scale. Regions with pLDDT<50 should be treated as essentially unmodeled; they often correspond to intrinsically disordered segments.

Q: What family and function is it annotated with?
A: Functional annotations link the protein to curated databases. InterPro entries identify conserved domains and families by matching the sequence against member-database signatures (Pfam, PROSITE, CDD, …). Gene Ontology (GO) terms describe molecular function, biological process, and cellular component in a controlled vocabulary. CATH places the structure in a hierarchical fold classification (Class/Architecture/Topology/Homologous-superfamily). The organism is the source species.

Q: What known structures does this most resemble?
A: Nearest PDB neighbors are the top structural matches found by Foldseek when searching this structure against the entire Protein Data Bank. Each hit reports a TM-score (0 to 1; >0.5 almost always implies the same fold) and an E-value. These are *structural* homologs — they may share no detectable sequence similarity.

Q: Which residues are buried vs exposed?
A: Solvent-accessible surface area (SASA) is the area in Å² traced out by the centre of a 1.4 Å probe sphere (a water molecule) rolled over the protein's van der Waals surface (Shrake–Rupley / Lee–Richards construction). Buried residues have near-zero SASA; fully exposed residues can exceed 200 Å². The total SASA scales roughly with the number of surface residues.

Q: What are the backbone torsion angles?
A: φ (phi) and ψ (psi) are the two rotatable backbone dihedrals per residue: φ is the C(i-1)–N–Cα–C torsion, ψ is the N–Cα–C–N(i+1) torsion, both in degrees on (−180°, 180°]. α-helical residues cluster near (−60°, −45°); β-strand residues near (−120°, +130°). A Ramachandran plot is simply a scatter of (φ, ψ) for every residue.

Q: Are the domains correctly placed relative to each other?
A: Predicted aligned error is AlphaFold's pairwise confidence. Unlike pLDDT (per-residue), PAE is per-residue-pair and captures whether two parts of the structure are correctly placed relative to each other. Units are ångströms of expected positional error.

Q: What if only a Cα trace is available?
A: P-SEA three-state annotation labels each residue as helix, strand, or coil based purely on the geometry of the Cα trace. It serves as a fallback when the full backbone (and thus DSSP) is unavailable.

Q: What is the amino-acid chain?
A: This is the polypeptide sequence — one letter per residue, N-terminus first. Length ranges from a few dozen residues for small domains to over a thousand for large multi-domain proteins.

Q: What do the rendered images show?
A: The six renders are orthographic views along the three Cartesian axes in both directions. Representation (cartoon, sticks, or surface) and color scheme (sequence-rainbow or by-chain) vary across proteins so the training set covers all the common visualization conventions.

Q: What do the diagnostic plots show?
A: Plot images: a contact map (which residues are close in 3D, as an N×N binary image), a Ramachandran scatter (backbone torsion angles, revealing secondary-structure composition at a glance), and — for AlphaFold structures — a PAE heatmap (pairwise prediction confidence).

Q: How mobile is each atom in the crystal?
A: B-factor (Debye–Waller factor) reflects atomic displacement in the crystal lattice. It is an experimental observable (units Å²), not a prediction; low values mean the atom is pinned down, high values mean it moves or is h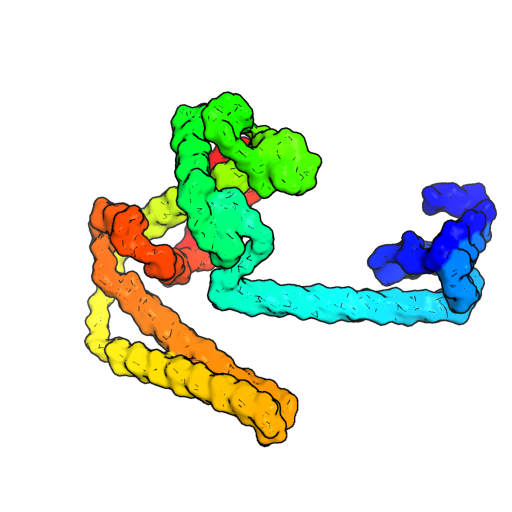eterogeneous across the crystal.

Q: Where is each backbone atom in 3D?
A: The mmCIF table is the protein's shape written out atom by atom. For each backbone N, Cα, C, and carbonyl O, it records an (x, y, z) coordinate triple in Å plus the residue type, chain letter, and residue number.